Protein AF-A0A382WNP6-F1 (afdb_monomer)

Secondary structure (DSSP, 8-state):
-EEEE-SSGGGGGS-GGGGTTSEEEEEGGGGGT---SEEEE--HHHHHHHH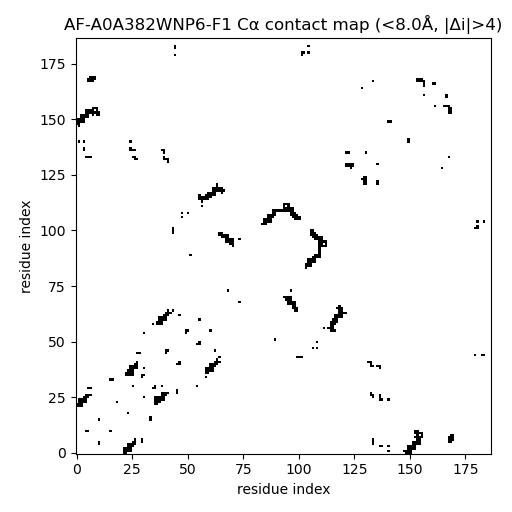HTTGGGTS-EEESS--EEEGGGHHHHHHTSPTT-EEEE-SS--SEEEEEEETTEEEEEEPPTT---EE-PPTTTTTT-PPPHHHHHHHHHHHH-TTS-EEEES----GGG-SSS---SS----SS---HHHHHHT-

Solvent-accessible surface area (backbone atoms only — not comparable to full-atom values): 10969 Å² total; per-residue (Å²): 106,39,37,33,42,39,72,9,73,62,36,76,84,50,74,70,74,77,47,77,91,37,51,27,28,20,27,68,74,44,61,82,84,45,80,45,62,32,35,19,35,60,53,66,72,58,50,48,51,45,53,73,72,49,52,34,58,84,34,38,36,35,23,53,78,41,63,73,40,54,45,90,49,49,66,64,56,60,69,70,51,67,91,89,50,47,78,48,71,58,80,70,84,45,70,30,30,28,69,54,70,56,94,58,38,38,39,39,44,42,42,60,94,72,37,64,49,41,56,34,91,72,58,39,73,95,47,107,58,51,58,50,36,56,56,45,25,46,52,52,50,45,71,78,38,79,90,59,77,78,43,81,42,6,75,47,88,46,82,96,63,37,79,89,69,84,52,46,49,88,71,79,63,69,92,60,74,80,59,64,60,58,71,59,66,78,108

Mean predicted aligned error: 7.56 Å

Sequence (187 aa):
MIVVIANGTSRSVFDITLLKKHITYGCNELYKEYSPTHLVCKEGPMIWDICRDGYTKDNKCYFKMFDRFPAMQYEMVKMAFPSGGKVLETQPQTNEFVMFGTGSTMIIYWVDPNEPSQKLEWWGDEENNSYTSETAAMKLACLNHPNENIYCIGYDYYLNRTADNIILSTRNMSTEEYDSTELFRQH

Foldseek 3Di:
DEEEEEAAPQLVVDDPVVCVVDQYFYEFCVCVVDAHQEYEYEDPLSVVVCVVVVVQLPHEYEYQFFDKDFPVCVVVVVVPQDPPAAEAEDDDADGIWTWDDDDRYIYIYRDDPRGNYDYDNWPQPVHPCTDHRSVVSVVVSCVVCVPDDYHYGQQDDDPVVDDDDRDTHPDPPDPPPPPSVVSVVVD

pLDDT: mean 83.85, std 18.61, range [30.91, 98.56]

Structure (mmCIF, N/CA/C/O backbone):
data_AF-A0A382WNP6-F1
#
_entry.id   AF-A0A382WNP6-F1
#
loop_
_atom_site.group_PDB
_atom_site.id
_atom_site.type_symbol
_atom_site.label_atom_id
_atom_site.label_alt_id
_atom_site.label_comp_id
_atom_site.label_asym_id
_atom_s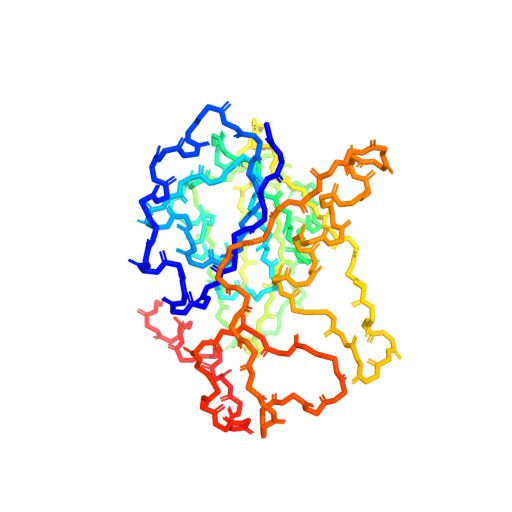ite.label_entity_id
_atom_site.label_seq_id
_atom_site.pdbx_PDB_ins_code
_atom_site.Cartn_x
_atom_site.Cartn_y
_atom_site.Cartn_z
_atom_site.occupancy
_atom_site.B_iso_or_equiv
_atom_site.auth_seq_id
_atom_site.auth_comp_id
_atom_site.auth_asym_id
_atom_site.auth_atom_id
_atom_site.pdbx_PDB_model_num
ATOM 1 N N . MET A 1 1 ? -14.947 4.318 13.892 1.00 93.75 1 MET A N 1
ATOM 2 C CA . MET A 1 1 ? -13.603 4.287 14.505 1.00 93.75 1 MET A CA 1
ATOM 3 C C . MET A 1 1 ? -12.566 4.340 13.402 1.00 93.75 1 MET A C 1
ATOM 5 O O . MET A 1 1 ? -12.867 3.886 12.299 1.00 93.75 1 MET A O 1
ATOM 9 N N . ILE A 1 2 ? -11.389 4.882 13.706 1.00 98.12 2 ILE A N 1
ATOM 10 C CA . ILE A 1 2 ? -10.215 4.838 12.832 1.00 98.12 2 ILE A CA 1
ATOM 11 C C . ILE A 1 2 ? -9.189 3.956 13.528 1.00 98.12 2 ILE A C 1
ATOM 13 O O . ILE A 1 2 ? -8.781 4.258 14.650 1.00 98.12 2 ILE A O 1
ATOM 17 N N . VAL A 1 3 ? -8.835 2.839 12.899 1.00 98.00 3 VAL A N 1
ATOM 18 C CA . VAL A 1 3 ? -7.950 1.838 13.501 1.00 98.00 3 VAL A CA 1
ATOM 19 C C . VAL A 1 3 ? -6.745 1.605 12.605 1.00 98.00 3 VAL A C 1
ATOM 21 O O . VAL A 1 3 ? -6.895 1.347 11.412 1.00 98.00 3 VAL A O 1
ATOM 24 N N . VAL A 1 4 ? -5.552 1.675 13.178 1.00 97.38 4 VAL A N 1
ATOM 25 C CA . VAL A 1 4 ? -4.299 1.338 12.508 1.00 97.38 4 VAL A CA 1
ATOM 26 C C . VAL A 1 4 ? -3.866 -0.045 12.976 1.00 97.38 4 VAL A C 1
ATOM 28 O O . VAL A 1 4 ? -3.779 -0.314 14.175 1.00 97.38 4 VAL A O 1
ATOM 31 N N . ILE A 1 5 ? -3.638 -0.934 12.017 1.00 95.75 5 ILE A N 1
ATOM 32 C CA . ILE A 1 5 ? -3.372 -2.353 12.227 1.00 95.75 5 ILE A CA 1
ATOM 33 C C . ILE A 1 5 ? -1.952 -2.641 11.741 1.00 95.75 5 ILE A C 1
ATOM 35 O O . ILE A 1 5 ? -1.677 -2.645 10.539 1.00 95.75 5 ILE A O 1
ATOM 39 N N . ALA A 1 6 ? -1.055 -2.889 12.687 1.00 90.69 6 ALA A N 1
ATOM 40 C CA . ALA A 1 6 ? 0.295 -3.368 12.426 1.00 90.69 6 ALA A CA 1
ATOM 41 C C . ALA A 1 6 ? 0.352 -4.909 12.440 1.00 90.69 6 ALA A C 1
ATOM 43 O O . ALA A 1 6 ? -0.646 -5.603 12.662 1.00 90.69 6 ALA A O 1
ATOM 44 N N . ASN A 1 7 ? 1.540 -5.452 12.172 1.00 83.81 7 ASN A N 1
ATOM 45 C CA . ASN A 1 7 ? 1.777 -6.891 12.027 1.00 83.81 7 ASN A CA 1
ATOM 46 C C . ASN A 1 7 ? 2.298 -7.570 13.309 1.00 83.81 7 ASN A C 1
ATOM 48 O O . ASN A 1 7 ? 2.810 -8.686 13.254 1.00 83.81 7 ASN A O 1
ATOM 52 N N . GLY A 1 8 ? 2.200 -6.916 14.470 1.00 83.12 8 GLY A N 1
ATOM 53 C CA . GLY A 1 8 ? 2.553 -7.518 15.755 1.00 83.12 8 GLY A CA 1
ATOM 54 C C . GLY A 1 8 ? 1.627 -8.670 16.158 1.00 83.12 8 GLY A C 1
ATOM 55 O O . GLY A 1 8 ? 0.437 -8.699 15.838 1.00 83.12 8 GLY A O 1
ATOM 56 N N . THR A 1 9 ? 2.178 -9.609 16.922 1.00 84.31 9 THR A N 1
ATOM 57 C CA . THR A 1 9 ? 1.490 -10.771 17.495 1.00 84.31 9 THR A CA 1
ATOM 58 C C . THR A 1 9 ? 0.320 -10.410 18.405 1.00 84.31 9 THR A C 1
ATOM 60 O O . THR A 1 9 ? -0.612 -11.209 18.498 1.00 84.31 9 THR A O 1
ATOM 63 N N . SER A 1 10 ? 0.281 -9.213 19.012 1.00 84.38 10 SER A N 1
ATOM 64 C CA . SER A 1 10 ? -0.903 -8.763 19.765 1.00 84.38 10 SER A CA 1
ATOM 65 C C . SER A 1 10 ? -2.162 -8.663 18.900 1.00 84.38 10 SER A C 1
ATOM 67 O O . SER A 1 10 ? -3.266 -8.706 19.433 1.00 84.38 10 SER A O 1
ATOM 69 N N . ARG A 1 11 ? -2.046 -8.630 17.565 1.00 87.06 11 ARG A N 1
ATOM 70 C CA . ARG A 1 11 ? -3.203 -8.755 16.666 1.00 87.06 11 ARG A CA 1
ATOM 71 C C . ARG A 1 11 ? -3.970 -10.066 16.879 1.00 87.06 11 ARG A C 1
ATOM 73 O O . ARG A 1 11 ? -5.182 -10.079 16.720 1.00 87.06 11 ARG A O 1
ATOM 80 N N . SER A 1 12 ? -3.292 -11.145 17.280 1.00 86.12 12 SER A N 1
ATOM 81 C CA . SER A 1 12 ? -3.898 -12.476 17.450 1.00 86.12 12 SER A CA 1
ATOM 82 C C . SER A 1 12 ? -4.949 -12.559 18.560 1.00 86.12 12 SER A C 1
ATOM 84 O O . SER A 1 12 ? -5.791 -13.453 18.528 1.00 86.12 12 SER A O 1
ATOM 86 N N . VAL A 1 13 ? -4.940 -11.631 19.526 1.00 88.50 13 VAL A N 1
ATOM 87 C CA . VAL A 1 13 ? -5.927 -11.617 20.619 1.00 88.50 13 VAL A CA 1
ATOM 88 C C . VAL A 1 13 ? -7.229 -10.899 20.245 1.00 88.50 13 VAL A C 1
ATOM 90 O O . VAL A 1 13 ? -8.112 -10.753 21.088 1.00 88.50 13 VAL A O 1
ATOM 93 N N . PHE A 1 14 ? -7.360 -10.437 18.998 1.00 89.88 14 PHE A N 1
ATOM 94 C CA . PHE A 1 14 ? -8.510 -9.683 18.514 1.00 89.88 14 PHE A CA 1
ATOM 95 C C . PHE A 1 14 ? -8.980 -10.188 17.142 1.00 89.88 14 PHE A C 1
ATOM 97 O O . PHE A 1 14 ? -8.187 -10.351 16.217 1.00 89.88 14 PHE A O 1
ATOM 104 N N . ASP A 1 15 ? -10.291 -10.383 16.982 1.00 93.62 15 ASP A N 1
ATOM 105 C CA . ASP A 1 15 ? -10.881 -10.699 15.679 1.00 93.62 15 ASP A CA 1
ATOM 106 C C . ASP A 1 15 ? -10.941 -9.440 14.800 1.00 93.62 15 ASP A C 1
ATOM 108 O O . ASP A 1 15 ? -11.863 -8.623 14.882 1.00 93.62 15 ASP A O 1
ATOM 112 N N . ILE A 1 16 ? -9.948 -9.300 13.920 1.00 93.19 16 ILE A N 1
ATOM 113 C CA . ILE A 1 16 ? -9.821 -8.170 12.990 1.00 93.19 16 ILE A CA 1
ATOM 114 C C . ILE A 1 16 ? -11.014 -8.027 12.038 1.00 93.19 16 ILE A C 1
ATOM 116 O O . ILE A 1 16 ? -11.269 -6.932 11.535 1.00 93.19 16 ILE A O 1
ATOM 120 N N . THR A 1 17 ? -11.804 -9.083 11.817 1.00 93.56 17 THR A N 1
ATOM 121 C CA . THR A 1 17 ? -12.976 -9.014 10.935 1.00 93.56 17 THR A CA 1
ATOM 122 C C . THR A 1 17 ? -14.099 -8.148 11.505 1.00 93.56 17 THR A C 1
ATOM 124 O O . THR A 1 17 ? -14.927 -7.639 10.743 1.00 93.56 17 THR A O 1
ATOM 127 N N . LEU A 1 18 ? -14.086 -7.886 12.816 1.00 95.44 18 LEU A N 1
ATOM 128 C CA . LEU A 1 18 ? -15.006 -6.957 13.473 1.00 95.44 18 LEU A CA 1
ATOM 129 C C . LEU A 1 18 ? -14.805 -5.502 13.013 1.00 95.44 18 LEU A C 1
ATOM 131 O O . LEU A 1 18 ? -15.697 -4.674 13.187 1.00 95.44 18 LEU A O 1
ATOM 135 N N . LEU A 1 19 ? -13.674 -5.186 12.370 1.00 96.38 19 LEU A N 1
ATOM 136 C CA . LEU A 1 19 ? -13.351 -3.840 11.888 1.00 96.38 19 LEU A CA 1
ATOM 137 C C . LEU A 1 19 ? -13.846 -3.539 10.468 1.00 96.38 19 LEU A C 1
ATOM 139 O O . LEU A 1 19 ? -13.689 -2.410 10.012 1.00 96.38 19 LEU A O 1
ATOM 143 N N . LYS A 1 20 ? -14.512 -4.481 9.785 1.00 94.75 20 LYS A N 1
ATOM 144 C CA . LYS A 1 20 ? -14.979 -4.320 8.388 1.00 94.75 20 LYS A CA 1
ATOM 145 C C . LYS A 1 20 ? -15.851 -3.081 8.133 1.00 94.75 20 LYS A C 1
ATOM 147 O O . LYS A 1 20 ? -15.944 -2.626 7.000 1.00 94.75 20 LYS A O 1
ATOM 152 N N . LYS A 1 21 ? -16.525 -2.551 9.162 1.00 95.88 21 LYS A N 1
ATOM 153 C CA . LYS A 1 21 ? -17.377 -1.344 9.080 1.00 95.88 21 LYS A CA 1
ATOM 154 C C . LYS A 1 21 ? -16.672 -0.065 9.556 1.00 95.88 21 LYS A C 1
ATOM 156 O O . LYS A 1 21 ? -17.325 0.947 9.812 1.00 95.88 21 LYS A O 1
ATOM 161 N N . HIS A 1 22 ? -15.361 -0.109 9.754 1.00 97.56 22 HIS A N 1
ATOM 162 C CA . HIS A 1 22 ? -14.555 0.999 10.251 1.00 97.56 22 HIS A CA 1
ATOM 163 C C . HIS A 1 22 ? -13.489 1.399 9.235 1.00 97.56 22 HIS A C 1
ATOM 165 O O . HIS A 1 22 ? -13.137 0.628 8.344 1.00 97.56 22 HIS A O 1
ATOM 171 N N . ILE A 1 23 ? -12.966 2.617 9.383 1.00 98.38 23 ILE A N 1
ATOM 172 C CA . ILE A 1 23 ? -11.836 3.067 8.576 1.00 98.38 23 ILE A CA 1
ATOM 173 C C . ILE A 1 23 ? -10.594 2.406 9.152 1.00 98.38 23 ILE A C 1
ATOM 175 O O . ILE A 1 23 ? -10.285 2.570 10.335 1.00 98.38 23 ILE A O 1
ATOM 179 N N . THR A 1 24 ? -9.896 1.648 8.318 1.00 98.56 24 THR A N 1
ATOM 180 C CA . THR A 1 24 ? -8.709 0.907 8.733 1.00 98.56 24 THR A CA 1
ATOM 181 C C . THR A 1 24 ? -7.502 1.279 7.892 1.00 98.56 24 THR A C 1
ATOM 183 O O . THR A 1 24 ? -7.599 1.438 6.676 1.00 98.56 24 THR A O 1
ATOM 186 N N . TYR A 1 25 ? -6.367 1.427 8.563 1.00 98.56 25 TYR A N 1
ATOM 187 C CA . TYR A 1 25 ? -5.057 1.593 7.950 1.00 98.56 25 TYR A CA 1
ATOM 188 C C . TYR A 1 25 ? -4.241 0.350 8.269 1.00 98.56 25 TYR A C 1
ATOM 190 O O . TYR A 1 25 ? -4.164 -0.060 9.423 1.00 98.56 25 TYR A O 1
ATOM 198 N N . GLY A 1 26 ? -3.662 -0.263 7.250 1.00 96.94 26 GLY A N 1
ATOM 199 C CA . GLY A 1 26 ? -2.842 -1.457 7.380 1.00 96.94 26 GLY A CA 1
ATOM 200 C C . GLY A 1 26 ? -1.554 -1.336 6.592 1.00 96.94 26 GLY A C 1
ATOM 201 O O . GLY A 1 26 ? -1.336 -0.344 5.895 1.00 96.94 26 GLY A O 1
ATOM 202 N N . CYS A 1 27 ? -0.707 -2.357 6.666 1.00 95.31 27 CYS A N 1
ATOM 203 C CA . CYS A 1 27 ? 0.543 -2.356 5.921 1.00 95.31 27 CYS A CA 1
ATOM 204 C C . CYS A 1 27 ? 1.026 -3.745 5.502 1.00 95.31 27 CYS A C 1
ATOM 206 O O . CYS A 1 27 ? 0.668 -4.754 6.117 1.00 95.31 27 CYS A O 1
ATOM 208 N N . ASN A 1 28 ? 1.893 -3.760 4.485 1.00 93.12 28 ASN A N 1
ATOM 209 C CA . ASN A 1 2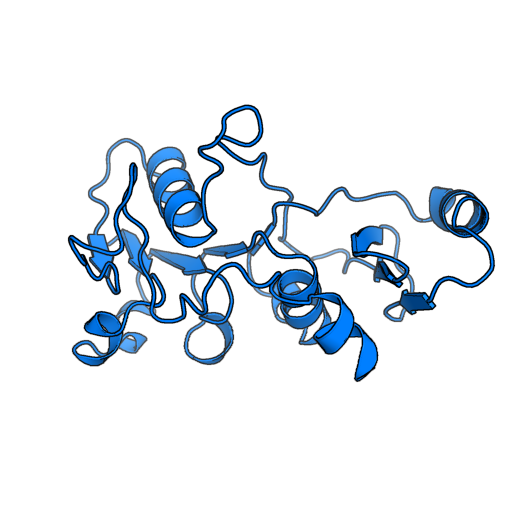8 ? 2.608 -4.944 3.998 1.00 93.12 28 ASN A CA 1
ATOM 210 C C . ASN A 1 28 ? 1.647 -6.116 3.737 1.00 93.12 28 ASN A C 1
ATOM 212 O O . ASN A 1 28 ? 0.653 -5.935 3.046 1.00 93.12 28 ASN A O 1
ATOM 216 N N . GLU A 1 29 ? 1.910 -7.297 4.302 1.00 89.69 29 GLU A N 1
ATOM 217 C CA . GLU A 1 29 ? 1.162 -8.535 4.048 1.00 89.69 29 GLU A CA 1
ATOM 218 C C . GLU A 1 29 ? -0.228 -8.604 4.702 1.00 89.69 29 GLU A C 1
ATOM 220 O O . GLU A 1 29 ? -0.926 -9.598 4.506 1.00 89.69 29 GLU A O 1
ATOM 225 N N . LEU A 1 30 ? -0.678 -7.568 5.431 1.00 92.69 30 LEU A N 1
ATOM 226 C CA . LEU A 1 30 ? -1.999 -7.584 6.076 1.00 92.69 30 LEU A CA 1
ATOM 227 C C . LEU A 1 30 ? -3.126 -7.901 5.081 1.00 92.69 30 LEU A C 1
ATOM 229 O O . LEU A 1 30 ? -4.049 -8.624 5.447 1.00 92.69 30 LEU A O 1
ATOM 233 N N . TYR A 1 31 ? -3.027 -7.420 3.832 1.00 94.81 31 TYR A N 1
ATOM 234 C CA . TYR A 1 31 ? -4.044 -7.625 2.787 1.00 94.81 31 TYR A CA 1
ATOM 235 C C . TYR A 1 31 ? -4.373 -9.100 2.514 1.00 94.81 31 TYR A C 1
ATOM 237 O O . TYR A 1 31 ? -5.477 -9.403 2.068 1.00 94.81 31 TYR A O 1
ATOM 245 N N . LYS A 1 32 ? -3.445 -10.018 2.817 1.00 91.81 32 LYS A N 1
ATOM 246 C CA . LYS A 1 32 ? -3.642 -11.465 2.657 1.00 91.81 32 LYS A CA 1
ATOM 247 C C . LYS A 1 32 ? -4.630 -12.040 3.680 1.00 91.81 32 LYS A C 1
ATOM 249 O O . LYS A 1 32 ? -5.265 -13.055 3.417 1.00 91.81 32 LYS A O 1
ATOM 254 N N . GLU A 1 33 ? -4.767 -11.396 4.839 1.00 90.88 33 GLU A N 1
ATOM 255 C CA . GLU A 1 33 ? -5.639 -11.826 5.943 1.00 90.88 33 GLU A CA 1
ATOM 256 C C . GLU A 1 33 ? -6.865 -10.916 6.110 1.00 90.88 33 GLU A C 1
ATOM 258 O O . GLU A 1 33 ? -7.937 -11.358 6.529 1.00 90.88 33 GLU A O 1
ATOM 263 N N . TYR A 1 34 ? -6.713 -9.628 5.806 1.00 94.81 34 TYR A N 1
ATOM 264 C CA . TYR A 1 34 ? -7.725 -8.600 6.000 1.00 94.81 34 TYR A CA 1
ATOM 265 C C . TYR A 1 34 ? -7.504 -7.450 5.022 1.00 94.81 34 TYR A C 1
ATOM 267 O O . TYR A 1 34 ? -6.393 -6.955 4.901 1.00 94.81 34 TYR A O 1
ATOM 275 N N . SER A 1 35 ? -8.570 -6.982 4.375 1.00 96.44 35 SER A N 1
ATOM 276 C CA . SER A 1 35 ? -8.530 -5.876 3.410 1.00 96.44 35 SER A CA 1
ATOM 277 C C . SER A 1 35 ? -8.732 -4.534 4.131 1.00 96.44 35 SER A C 1
ATOM 279 O O . SER A 1 35 ? -9.885 -4.175 4.399 1.00 96.44 35 SER A O 1
ATOM 281 N N . PRO A 1 36 ? -7.674 -3.787 4.515 1.00 97.69 36 PRO A N 1
ATOM 282 C CA . PRO A 1 36 ? -7.854 -2.480 5.133 1.00 97.69 36 PRO A CA 1
ATOM 283 C C . PRO A 1 36 ? -8.395 -1.459 4.130 1.00 97.69 36 PRO A C 1
ATOM 285 O O . PRO A 1 36 ? -8.165 -1.564 2.927 1.00 97.69 36 PRO A O 1
ATOM 288 N N . THR A 1 37 ? -9.046 -0.412 4.640 1.00 98.12 37 THR A N 1
ATOM 289 C CA . THR A 1 37 ? -9.505 0.723 3.820 1.00 98.12 37 THR A CA 1
ATOM 290 C C . THR A 1 37 ? -8.342 1.422 3.108 1.00 98.12 37 THR A C 1
ATOM 292 O O . THR A 1 37 ? -8.497 1.893 1.985 1.00 98.12 37 THR A O 1
ATOM 295 N N . HIS A 1 38 ? -7.183 1.490 3.767 1.00 98.44 38 HIS A N 1
ATOM 296 C CA . HIS A 1 38 ? -5.948 2.056 3.234 1.00 98.44 38 HIS A CA 1
ATOM 297 C C . HIS A 1 38 ? -4.788 1.101 3.549 1.00 98.44 38 HIS A C 1
ATOM 299 O O . HIS A 1 38 ? -4.544 0.795 4.719 1.00 98.44 38 HIS A O 1
ATOM 305 N N . LEU A 1 39 ? -4.063 0.637 2.531 1.00 98.44 39 LEU A N 1
ATOM 306 C CA . LEU A 1 39 ? -2.871 -0.205 2.704 1.00 98.44 39 LEU A CA 1
ATOM 307 C C . LEU A 1 39 ? -1.604 0.605 2.411 1.00 98.44 39 LEU A C 1
ATOM 309 O O . 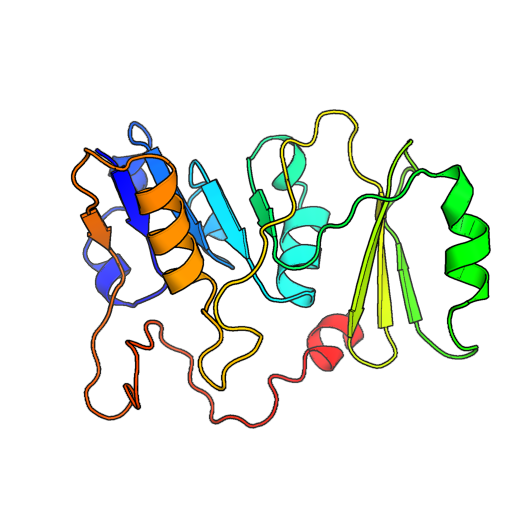LEU A 1 39 ? -1.518 1.238 1.365 1.00 98.44 39 LEU A O 1
ATOM 313 N N . VAL A 1 40 ? -0.614 0.573 3.301 1.00 98.06 40 VAL A N 1
ATOM 314 C CA . VAL A 1 40 ? 0.671 1.267 3.123 1.00 98.06 40 VAL A CA 1
ATOM 315 C C . VAL A 1 40 ? 1.804 0.262 2.929 1.00 98.06 40 VAL A C 1
ATOM 317 O O . VAL A 1 40 ? 1.904 -0.712 3.676 1.00 98.06 40 VAL A O 1
ATOM 320 N N . CYS A 1 41 ? 2.685 0.481 1.952 1.00 95.25 41 CYS A N 1
ATOM 321 C CA . CYS A 1 41 ? 3.855 -0.378 1.765 1.00 95.25 41 CYS A CA 1
ATOM 322 C C . CYS A 1 41 ? 5.082 0.387 1.254 1.00 95.25 41 CYS A C 1
ATOM 324 O O . CYS A 1 41 ? 4.990 1.237 0.368 1.00 95.25 41 CYS A O 1
ATOM 326 N N . LYS A 1 42 ? 6.240 0.067 1.832 1.00 91.44 42 LYS A N 1
ATOM 327 C CA . LYS A 1 42 ? 7.539 0.647 1.484 1.00 91.44 42 LYS A CA 1
ATOM 328 C C . LYS A 1 42 ? 8.327 -0.199 0.486 1.00 91.44 42 LYS A C 1
ATOM 330 O O . LYS A 1 42 ? 8.965 0.346 -0.410 1.00 91.44 42 LYS A O 1
ATOM 335 N N . GLU A 1 43 ? 8.313 -1.513 0.689 1.00 88.56 43 GLU A N 1
ATOM 336 C CA . GLU A 1 43 ? 9.280 -2.437 0.100 1.00 88.56 43 GLU A CA 1
ATOM 337 C C . GLU A 1 43 ? 8.884 -2.846 -1.321 1.00 88.56 43 GLU A C 1
ATOM 339 O O . GLU A 1 43 ? 7.803 -3.393 -1.536 1.00 88.56 43 GLU A O 1
ATOM 344 N N . GLY A 1 44 ? 9.784 -2.641 -2.288 1.00 87.62 44 GLY A N 1
ATOM 345 C CA . GLY A 1 44 ? 9.561 -2.957 -3.706 1.00 87.62 44 GLY A CA 1
ATOM 346 C C . GLY A 1 44 ? 9.036 -4.379 -3.980 1.00 87.62 44 GLY A C 1
ATOM 347 O O . GLY A 1 44 ? 8.027 -4.501 -4.676 1.00 87.62 44 GLY A O 1
ATOM 348 N N . PRO A 1 45 ? 9.637 -5.453 -3.420 1.00 86.12 45 PRO A N 1
ATOM 349 C CA . PRO A 1 45 ? 9.117 -6.818 -3.578 1.00 86.12 45 PRO A CA 1
ATOM 350 C C . PRO A 1 45 ? 7.671 -6.987 -3.110 1.00 86.12 45 PRO A C 1
ATOM 352 O O . PRO A 1 45 ? 6.871 -7.626 -3.786 1.00 86.12 45 PRO A O 1
ATOM 355 N N . MET A 1 46 ? 7.312 -6.374 -1.981 1.00 90.31 46 MET A N 1
ATOM 356 C CA . MET A 1 46 ? 5.953 -6.468 -1.451 1.00 90.31 46 MET A CA 1
ATOM 357 C C . MET A 1 46 ? 4.967 -5.645 -2.280 1.00 90.31 46 MET A C 1
ATOM 359 O O . MET A 1 46 ? 3.857 -6.108 -2.528 1.00 90.31 46 MET A O 1
ATOM 363 N N . ILE A 1 47 ? 5.365 -4.455 -2.745 1.00 93.06 47 ILE A N 1
ATOM 364 C CA . ILE A 1 47 ? 4.560 -3.649 -3.676 1.00 93.06 47 ILE A CA 1
ATOM 365 C C . ILE A 1 47 ? 4.272 -4.461 -4.944 1.00 93.06 47 ILE A C 1
ATOM 367 O O . ILE A 1 47 ? 3.124 -4.507 -5.383 1.00 93.06 47 ILE A O 1
ATOM 371 N N . TRP A 1 48 ? 5.283 -5.141 -5.497 1.00 91.69 48 TRP A N 1
ATOM 372 C CA . TRP A 1 48 ? 5.114 -6.028 -6.648 1.00 91.69 48 TRP A CA 1
ATOM 373 C C . TRP A 1 48 ? 4.093 -7.135 -6.390 1.00 91.69 48 TRP A C 1
ATOM 375 O O . TRP A 1 48 ? 3.186 -7.304 -7.202 1.00 91.69 48 TRP A O 1
ATOM 385 N N . ASP A 1 49 ? 4.192 -7.843 -5.262 1.00 91.81 49 ASP A N 1
ATOM 386 C CA . ASP A 1 49 ? 3.226 -8.886 -4.907 1.00 91.81 49 ASP A CA 1
ATOM 387 C C . ASP A 1 49 ? 1.800 -8.325 -4.798 1.00 91.81 49 ASP A C 1
ATOM 389 O O . ASP A 1 49 ? 0.883 -8.875 -5.402 1.00 91.81 49 ASP A O 1
ATOM 393 N N . ILE A 1 50 ? 1.611 -7.191 -4.109 1.00 94.88 50 ILE A N 1
ATOM 394 C CA . ILE A 1 50 ? 0.293 -6.550 -3.946 1.00 94.88 50 ILE A CA 1
ATOM 395 C C . ILE A 1 50 ? -0.313 -6.171 -5.310 1.00 94.88 50 ILE A C 1
ATOM 397 O O . ILE A 1 50 ? -1.503 -6.394 -5.547 1.00 94.88 50 ILE A O 1
ATOM 401 N N . CYS A 1 51 ? 0.495 -5.605 -6.213 1.00 94.25 51 CYS A N 1
ATOM 402 C CA . CYS A 1 51 ? 0.055 -5.226 -7.558 1.00 94.25 51 CYS A CA 1
ATOM 403 C C . CYS A 1 51 ? -0.265 -6.460 -8.416 1.00 94.25 51 CYS A C 1
ATOM 405 O O . CYS A 1 51 ? -1.312 -6.520 -9.061 1.00 94.25 51 CYS A O 1
ATOM 407 N N . ARG A 1 52 ? 0.613 -7.472 -8.406 1.00 91.75 52 ARG A N 1
ATOM 408 C CA . ARG A 1 52 ? 0.455 -8.712 -9.183 1.00 91.75 52 ARG A CA 1
ATOM 409 C C . ARG A 1 52 ? -0.781 -9.497 -8.756 1.00 91.75 52 ARG A C 1
ATOM 411 O O . ARG A 1 52 ? -1.476 -10.037 -9.614 1.00 91.75 52 ARG A O 1
ATOM 418 N N . ASP A 1 53 ? -1.074 -9.527 -7.462 1.00 93.56 53 ASP A N 1
ATOM 419 C CA . ASP A 1 53 ? -2.257 -10.191 -6.913 1.00 93.56 53 ASP A CA 1
ATOM 420 C C . ASP A 1 53 ? -3.564 -9.468 -7.309 1.00 93.56 53 ASP A C 1
ATOM 422 O O . ASP A 1 53 ? -4.661 -9.964 -7.055 1.00 93.56 53 ASP A O 1
ATOM 426 N N . GLY A 1 54 ? -3.466 -8.302 -7.962 1.00 93.69 54 GLY A N 1
ATOM 427 C CA . GLY A 1 54 ? -4.597 -7.508 -8.433 1.00 93.69 54 GLY A CA 1
ATOM 428 C C . GLY A 1 54 ? -5.304 -6.735 -7.324 1.00 93.69 54 GLY A C 1
ATOM 429 O O . GLY A 1 54 ? -6.316 -6.090 -7.592 1.00 93.69 54 GLY A O 1
ATOM 430 N N . TYR A 1 55 ? -4.775 -6.763 -6.095 1.00 96.31 55 TYR A N 1
ATOM 431 C CA . TYR A 1 55 ? -5.384 -6.123 -4.929 1.00 96.31 55 TYR A CA 1
ATOM 432 C C . TYR A 1 55 ? -5.580 -4.619 -5.138 1.00 96.31 55 TYR A C 1
ATOM 434 O O . TYR A 1 55 ? -6.602 -4.058 -4.735 1.00 96.31 55 TYR A O 1
ATOM 442 N N . THR A 1 56 ? -4.626 -3.976 -5.812 1.00 95.88 56 THR A N 1
ATOM 443 C CA . THR A 1 56 ? -4.639 -2.537 -6.078 1.00 95.88 56 THR A CA 1
ATOM 444 C C . THR A 1 56 ? -5.765 -2.084 -6.999 1.00 95.88 56 THR A C 1
ATOM 446 O O . THR A 1 56 ? -6.076 -0.902 -6.987 1.00 95.88 56 THR A O 1
ATOM 449 N N . LYS A 1 57 ? -6.404 -2.972 -7.772 1.00 93.75 57 LYS A N 1
ATOM 450 C CA . LYS A 1 57 ? -7.472 -2.588 -8.714 1.00 93.75 57 LYS A CA 1
ATOM 451 C C . LYS A 1 57 ? -8.712 -2.051 -8.007 1.00 93.75 57 LYS A C 1
ATOM 453 O O . LYS A 1 57 ? -9.313 -1.087 -8.467 1.00 93.75 57 LYS A O 1
ATOM 458 N N . ASP A 1 58 ? -9.045 -2.653 -6.868 1.00 94.69 58 ASP A N 1
ATOM 459 C CA . ASP A 1 58 ? -10.254 -2.335 -6.104 1.00 94.69 58 ASP A CA 1
ATOM 460 C C . ASP A 1 58 ? -9.950 -1.641 -4.767 1.00 94.69 58 ASP A C 1
ATOM 462 O O . ASP A 1 58 ? -10.852 -1.098 -4.126 1.00 94.69 58 ASP A O 1
ATOM 466 N N . ASN A 1 59 ? -8.688 -1.649 -4.319 1.00 96.94 59 ASN A N 1
ATOM 467 C CA . ASN A 1 59 ? -8.304 -1.192 -2.985 1.00 96.94 59 ASN A CA 1
ATOM 468 C C . ASN A 1 59 ? -7.272 -0.070 -3.034 1.00 96.94 59 ASN A C 1
ATOM 470 O O . ASN A 1 59 ? -6.318 -0.090 -3.806 1.00 96.94 59 ASN A O 1
ATOM 474 N N . LYS A 1 60 ? -7.434 0.903 -2.135 1.00 97.19 60 LYS A N 1
ATOM 475 C CA . LYS A 1 60 ? -6.561 2.071 -2.064 1.00 97.19 60 LYS A CA 1
ATOM 476 C C . LYS A 1 60 ? -5.245 1.737 -1.368 1.00 97.19 60 LYS A C 1
ATOM 478 O O . LYS A 1 60 ? -5.214 1.532 -0.149 1.00 97.19 60 LYS A O 1
ATOM 483 N N . CYS A 1 61 ? -4.152 1.744 -2.124 1.00 98.31 61 CYS A N 1
ATOM 484 C CA . CYS A 1 61 ? -2.810 1.594 -1.574 1.00 98.31 61 CYS A CA 1
ATOM 485 C C . CYS A 1 61 ? -1.986 2.888 -1.635 1.00 98.31 61 CYS A C 1
ATOM 487 O O . CYS A 1 61 ? -2.224 3.783 -2.447 1.00 98.31 61 CYS A O 1
ATOM 489 N N . TYR A 1 62 ? -1.017 2.979 -0.730 1.00 98.31 62 TYR A N 1
ATOM 490 C CA . TYR A 1 62 ? -0.077 4.080 -0.581 1.00 98.31 62 TYR A CA 1
ATOM 491 C C . TYR A 1 62 ? 1.321 3.492 -0.560 1.00 98.31 62 TYR A C 1
ATOM 493 O O . TYR A 1 62 ? 1.701 2.783 0.376 1.00 98.31 62 TYR A O 1
ATOM 501 N N . PHE A 1 63 ? 2.082 3.773 -1.601 1.00 96.94 63 PHE A N 1
ATOM 502 C CA . PHE A 1 63 ? 3.351 3.107 -1.832 1.00 96.94 63 PHE A CA 1
ATOM 503 C C . PHE A 1 63 ? 4.494 4.107 -1.850 1.00 96.94 63 PHE A C 1
ATOM 505 O O . PHE A 1 63 ? 4.364 5.182 -2.432 1.00 96.94 63 PHE A O 1
ATOM 512 N N . LYS A 1 64 ? 5.631 3.748 -1.245 1.00 93.12 64 LYS A N 1
ATOM 513 C CA . LYS A 1 64 ? 6.836 4.590 -1.300 1.00 93.12 64 LYS A CA 1
ATOM 514 C C . LYS A 1 64 ? 7.288 4.836 -2.743 1.00 93.12 64 LYS A C 1
ATOM 516 O O . LYS A 1 64 ? 7.664 5.946 -3.100 1.00 93.12 64 LYS A O 1
ATOM 521 N N . MET A 1 65 ? 7.259 3.786 -3.562 1.00 89.25 65 MET A N 1
ATOM 522 C CA . MET A 1 65 ? 7.718 3.809 -4.949 1.00 89.25 65 MET A CA 1
ATOM 523 C C . MET A 1 65 ? 6.526 3.550 -5.868 1.00 89.25 65 MET A C 1
ATOM 525 O O . MET A 1 65 ? 6.135 2.401 -6.066 1.00 89.25 65 MET A O 1
ATOM 529 N N . PHE A 1 66 ? 5.907 4.624 -6.368 1.00 94.69 66 PHE A N 1
ATOM 530 C CA . PHE A 1 66 ? 4.725 4.535 -7.238 1.00 94.69 66 PHE A CA 1
ATOM 531 C C . PHE A 1 66 ? 4.562 5.735 -8.172 1.00 94.69 66 PHE A C 1
ATOM 533 O O . PHE A 1 66 ? 3.455 6.210 -8.433 1.00 94.69 66 PHE A O 1
ATOM 540 N N . ASP A 1 67 ? 5.688 6.263 -8.643 1.00 93.94 67 ASP A N 1
ATOM 541 C CA . ASP A 1 67 ? 5.703 7.302 -9.663 1.00 93.94 67 ASP A CA 1
ATOM 542 C C . ASP A 1 67 ? 5.129 6.737 -10.968 1.00 93.94 67 ASP A C 1
ATOM 544 O O . ASP A 1 67 ? 5.670 5.788 -11.542 1.00 93.94 67 ASP A O 1
ATOM 548 N N . ARG A 1 68 ? 3.996 7.299 -11.402 1.00 95.19 68 ARG A N 1
ATOM 549 C CA . ARG A 1 68 ? 3.336 6.931 -12.654 1.00 95.19 68 ARG A CA 1
ATOM 550 C C . ARG A 1 68 ? 3.976 7.673 -13.819 1.00 95.19 68 ARG A C 1
ATOM 552 O O . ARG A 1 68 ? 4.093 8.897 -13.803 1.00 95.19 68 ARG A O 1
ATOM 559 N N . PHE A 1 69 ? 4.334 6.922 -14.847 1.00 95.81 69 PHE A N 1
ATOM 560 C CA . PHE A 1 69 ? 4.886 7.413 -16.098 1.00 95.81 69 PHE A CA 1
ATOM 561 C C . PHE A 1 69 ? 3.908 7.138 -17.240 1.00 95.81 69 PHE A C 1
ATOM 563 O O . PHE A 1 69 ? 3.301 6.067 -17.280 1.00 95.81 69 PHE A O 1
ATOM 570 N N . PRO A 1 70 ? 3.756 8.058 -18.205 1.00 97.19 70 PRO A N 1
ATOM 571 C CA . PRO A 1 70 ? 2.916 7.820 -19.368 1.00 97.19 70 PRO A CA 1
ATOM 572 C C . PRO A 1 70 ? 3.545 6.766 -20.290 1.00 97.19 70 PRO A C 1
ATOM 574 O O . PRO A 1 70 ? 4.760 6.761 -20.499 1.00 97.19 70 PRO A O 1
ATOM 577 N N . ALA A 1 71 ? 2.717 5.933 -20.927 1.00 97.38 71 ALA A N 1
ATOM 578 C CA . ALA A 1 71 ? 3.138 4.831 -21.805 1.00 97.38 71 ALA A CA 1
ATOM 579 C C . ALA A 1 71 ? 4.145 5.246 -22.893 1.00 97.38 71 ALA A C 1
ATOM 581 O O . ALA A 1 71 ? 5.046 4.489 -23.239 1.00 97.38 71 ALA A O 1
ATOM 582 N N . MET A 1 72 ? 4.051 6.481 -23.391 1.00 96.75 72 MET A N 1
ATOM 583 C CA . MET A 1 72 ? 4.983 7.034 -24.382 1.00 96.75 72 MET A CA 1
ATOM 584 C C . MET A 1 72 ? 6.452 7.080 -23.918 1.00 96.75 72 MET A C 1
ATOM 586 O O . MET A 1 72 ? 7.346 7.175 -24.752 1.00 96.75 72 MET A O 1
ATOM 590 N N . GLN A 1 73 ? 6.714 7.024 -22.608 1.00 95.56 73 GLN A N 1
ATOM 591 C CA . GLN A 1 73 ? 8.067 6.999 -22.042 1.00 95.56 73 GLN A CA 1
ATOM 592 C C . GLN A 1 73 ? 8.626 5.577 -21.871 1.00 95.56 73 GLN A C 1
ATOM 594 O O . GLN A 1 73 ? 9.814 5.434 -21.588 1.00 95.56 73 GLN A O 1
ATOM 599 N N . TYR A 1 74 ? 7.812 4.534 -22.070 1.00 94.31 74 TYR A N 1
ATOM 600 C CA . TYR A 1 74 ? 8.175 3.138 -21.801 1.00 94.31 74 TYR A CA 1
ATOM 601 C C . TYR A 1 74 ? 9.433 2.689 -22.556 1.00 94.31 74 TYR A C 1
ATOM 603 O O . TYR A 1 74 ? 10.381 2.208 -21.939 1.00 94.31 74 TYR A O 1
ATOM 611 N N . GLU A 1 75 ? 9.488 2.912 -23.872 1.00 92.44 75 GLU A N 1
ATOM 612 C CA . GLU A 1 75 ? 10.627 2.478 -24.695 1.00 92.44 75 GLU A CA 1
ATOM 613 C C . GLU A 1 75 ? 11.938 3.156 -24.275 1.00 92.44 75 GLU A C 1
ATOM 615 O O . GLU A 1 75 ? 12.971 2.501 -24.141 1.00 92.44 75 GLU A O 1
ATOM 620 N N . MET A 1 76 ? 11.894 4.462 -23.991 1.00 90.81 76 MET A N 1
ATOM 621 C CA . MET A 1 76 ? 13.065 5.216 -23.533 1.00 90.81 76 MET A CA 1
ATOM 622 C C . MET A 1 76 ? 13.574 4.693 -22.187 1.00 90.81 76 MET A C 1
ATOM 624 O O . MET A 1 76 ? 14.777 4.515 -22.000 1.00 90.81 76 MET A O 1
ATOM 628 N N . VAL A 1 77 ? 12.657 4.429 -21.257 1.00 88.06 77 VAL A N 1
ATOM 629 C CA . VAL A 1 77 ? 12.978 3.897 -19.932 1.00 88.06 77 VAL A CA 1
ATOM 630 C C . VAL A 1 77 ? 13.587 2.496 -20.036 1.00 88.06 77 VAL A C 1
ATOM 632 O O . VAL A 1 77 ? 14.610 2.221 -19.411 1.00 88.06 77 VAL A O 1
ATOM 635 N N . LYS A 1 78 ? 13.026 1.633 -20.887 1.00 86.00 78 LYS A N 1
ATOM 636 C CA . LYS A 1 78 ? 13.520 0.270 -21.109 1.00 86.00 78 LYS A CA 1
ATOM 637 C C . LYS A 1 78 ? 14.916 0.244 -21.737 1.00 86.00 78 LYS A C 1
ATOM 639 O O . LYS A 1 78 ? 15.734 -0.588 -21.357 1.00 86.00 78 LYS A O 1
ATOM 644 N N . MET A 1 79 ? 15.216 1.173 -22.648 1.00 86.88 79 MET A N 1
ATOM 645 C CA . MET A 1 79 ? 16.551 1.313 -23.250 1.00 86.88 79 MET A CA 1
ATOM 646 C C . MET A 1 79 ? 17.621 1.803 -22.265 1.00 86.88 79 MET A C 1
ATOM 648 O O . MET A 1 79 ? 18.798 1.510 -22.460 1.00 86.88 79 MET A O 1
ATOM 652 N N . ALA A 1 80 ? 17.237 2.545 -21.223 1.00 84.75 80 ALA A N 1
ATOM 653 C CA . ALA A 1 80 ? 18.168 3.039 -20.210 1.00 84.75 80 ALA A CA 1
ATOM 654 C C . ALA A 1 80 ? 18.616 1.950 -19.218 1.00 84.75 80 ALA A C 1
ATOM 656 O O . ALA A 1 80 ? 19.569 2.162 -18.463 1.00 84.75 80 ALA A O 1
ATOM 657 N N . PHE A 1 81 ? 17.947 0.792 -19.196 1.00 82.00 81 PHE A N 1
ATOM 658 C CA . PHE A 1 81 ? 18.285 -0.276 -18.267 1.00 82.00 81 PHE A CA 1
ATOM 659 C C . PHE A 1 81 ? 19.547 -1.038 -18.711 1.00 82.00 81 PHE A C 1
ATOM 661 O O . PHE A 1 81 ? 19.659 -1.403 -19.885 1.00 82.00 81 PHE A O 1
ATOM 668 N N . PRO A 1 82 ? 20.505 -1.310 -17.801 1.00 74.25 82 PRO A N 1
ATOM 669 C CA . PRO A 1 82 ? 21.739 -1.996 -18.157 1.00 74.25 82 PRO A CA 1
ATOM 670 C C . PRO A 1 82 ? 21.492 -3.366 -18.796 1.00 74.25 82 PRO A C 1
ATOM 672 O O . PRO A 1 82 ? 20.731 -4.196 -18.290 1.00 74.25 82 PRO A O 1
ATOM 675 N N . SER A 1 83 ? 22.203 -3.633 -19.890 1.00 75.56 83 SER A N 1
ATOM 676 C CA . SER A 1 83 ? 22.213 -4.938 -20.547 1.00 75.56 83 SER A CA 1
ATOM 677 C C . SER A 1 83 ? 22.662 -6.034 -19.572 1.00 75.56 83 SER A C 1
ATOM 679 O O . SER A 1 83 ? 23.744 -5.936 -18.996 1.00 75.56 83 SER A O 1
ATOM 681 N N . GLY A 1 84 ? 21.842 -7.078 -19.410 1.00 77.56 84 GLY A N 1
ATOM 682 C CA . GLY A 1 84 ? 22.097 -8.206 -18.501 1.00 77.56 84 GLY A CA 1
ATOM 683 C C . GLY A 1 84 ? 21.263 -8.202 -17.214 1.00 77.56 84 GLY A C 1
ATOM 684 O O . GLY A 1 84 ? 21.305 -9.180 -16.471 1.00 77.56 84 GLY A O 1
ATOM 685 N N . GLY A 1 85 ? 20.489 -7.143 -16.957 1.00 81.38 85 GLY A N 1
ATOM 686 C CA . GLY A 1 85 ? 19.482 -7.133 -15.898 1.00 81.38 85 GLY A CA 1
ATOM 687 C C . GLY A 1 85 ? 18.196 -7.873 -16.288 1.00 81.38 85 GLY A C 1
ATOM 688 O O . GLY A 1 85 ? 17.920 -8.120 -17.463 1.00 81.38 85 GLY A O 1
ATOM 689 N N . LYS A 1 86 ? 17.389 -8.218 -15.285 1.00 86.50 86 LYS A N 1
ATOM 690 C CA . LYS A 1 86 ? 16.093 -8.880 -15.447 1.00 86.50 86 LYS A CA 1
ATOM 691 C C . LYS A 1 86 ? 14.965 -7.849 -15.429 1.00 86.50 86 LYS A C 1
ATOM 693 O O . LYS A 1 86 ? 14.969 -6.963 -14.582 1.00 86.50 86 LYS A O 1
ATOM 698 N N . VAL A 1 87 ? 13.984 -7.987 -16.320 1.00 88.81 87 VAL A N 1
ATOM 699 C CA . VAL A 1 87 ? 12.777 -7.146 -16.328 1.00 88.81 87 VAL A CA 1
ATOM 700 C C . VAL A 1 87 ? 11.556 -8.018 -16.053 1.00 88.81 87 VAL A C 1
ATOM 702 O O . VAL A 1 87 ? 11.296 -8.968 -16.789 1.00 88.81 87 VAL A O 1
ATOM 705 N N . LEU A 1 88 ? 10.826 -7.695 -14.989 1.00 89.12 88 LEU A N 1
ATOM 706 C CA . LEU A 1 88 ? 9.514 -8.249 -14.674 1.00 89.12 88 LEU A CA 1
ATOM 707 C C . LEU A 1 88 ? 8.453 -7.256 -15.129 1.00 89.12 88 LEU A C 1
ATOM 709 O O . LEU A 1 88 ? 8.464 -6.104 -14.710 1.00 89.12 88 LEU A O 1
ATOM 713 N N . GLU A 1 89 ? 7.545 -7.691 -15.992 1.00 91.69 89 GLU A N 1
ATOM 714 C CA . GLU A 1 89 ? 6.551 -6.813 -16.600 1.00 91.69 89 GLU A CA 1
ATOM 715 C C . GLU A 1 89 ? 5.165 -7.456 -16.538 1.00 91.69 89 GLU A C 1
ATOM 717 O O . GLU A 1 89 ? 4.997 -8.637 -16.845 1.00 91.69 89 GLU A O 1
ATOM 722 N N . THR A 1 90 ? 4.168 -6.672 -16.132 1.00 93.25 90 THR A N 1
ATOM 723 C CA . THR A 1 90 ? 2.758 -7.096 -16.165 1.00 93.25 90 THR A CA 1
ATOM 724 C C . THR A 1 90 ? 2.146 -6.918 -17.551 1.00 93.25 90 THR A C 1
ATOM 726 O O . THR A 1 90 ? 2.681 -6.225 -18.406 1.00 93.25 90 THR A O 1
ATOM 729 N N . GLN A 1 91 ? 1.017 -7.576 -17.799 1.00 91.25 91 GLN A N 1
ATOM 730 C CA . GLN A 1 91 ? 0.235 -7.420 -19.024 1.00 91.25 91 GLN A CA 1
ATOM 731 C C . GLN A 1 91 ? -1.256 -7.303 -18.662 1.00 91.25 91 GLN A C 1
ATOM 733 O O . GLN A 1 91 ? -1.666 -7.880 -17.648 1.00 91.25 91 GLN A O 1
ATOM 738 N N . PRO A 1 92 ? -2.085 -6.631 -19.484 1.00 93.50 92 PRO A N 1
ATOM 739 C CA . PRO A 1 92 ? -1.723 -5.903 -20.707 1.00 93.50 92 PRO A CA 1
ATOM 740 C C . PRO A 1 92 ? -1.057 -4.549 -20.419 1.00 93.50 92 PRO A C 1
ATOM 742 O O . PRO A 1 92 ? -1.172 -4.024 -19.315 1.00 93.50 92 PRO A O 1
ATOM 745 N N . GLN A 1 93 ? -0.412 -3.963 -21.431 1.00 95.69 93 GLN A N 1
ATOM 746 C CA . GLN A 1 93 ? 0.033 -2.570 -21.360 1.00 95.69 93 GLN A CA 1
ATOM 747 C C . GLN A 1 93 ? -1.164 -1.608 -21.303 1.00 95.69 93 GLN A C 1
ATOM 749 O O . GLN A 1 93 ? -2.179 -1.821 -21.974 1.00 95.69 93 GLN A O 1
ATOM 754 N N . THR A 1 94 ? -1.038 -0.544 -20.516 1.00 95.88 94 THR A N 1
ATOM 755 C CA . THR A 1 94 ? -2.063 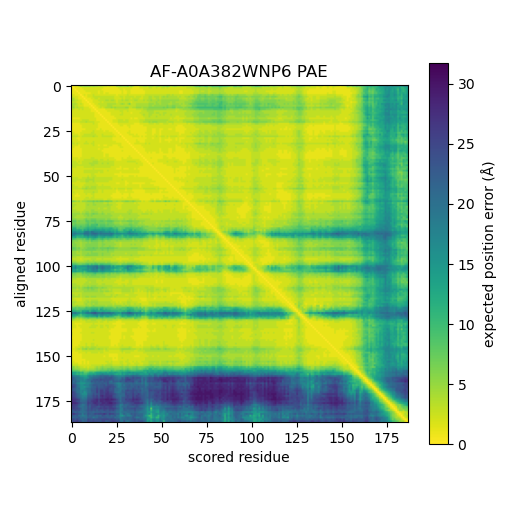0.493 -20.323 1.00 95.88 94 THR A CA 1
ATOM 756 C C . THR A 1 94 ? -1.492 1.883 -20.633 1.00 95.88 94 THR A C 1
ATOM 758 O O . THR A 1 94 ? -0.417 2.011 -21.212 1.00 95.88 94 THR A O 1
ATOM 761 N N . ASN A 1 95 ? -2.217 2.953 -20.296 1.00 97.06 95 ASN A N 1
ATOM 762 C CA . ASN A 1 95 ? -1.778 4.324 -20.580 1.00 97.06 95 ASN A CA 1
ATOM 763 C C . ASN A 1 95 ? -0.664 4.816 -19.644 1.00 97.06 95 ASN A C 1
ATOM 765 O O . ASN A 1 95 ? 0.021 5.785 -19.978 1.00 97.06 95 ASN A O 1
ATOM 769 N N . GLU A 1 96 ? -0.488 4.171 -18.492 1.00 97.38 96 GLU A N 1
ATOM 770 C CA . GLU A 1 96 ? 0.495 4.540 -17.479 1.00 97.38 96 GLU A CA 1
ATOM 771 C C . GLU A 1 96 ? 1.197 3.296 -16.939 1.00 97.38 96 GLU A C 1
ATOM 773 O O . GLU A 1 96 ? 0.591 2.235 -16.797 1.00 97.38 96 GLU A O 1
ATOM 778 N N . PHE A 1 97 ? 2.468 3.432 -16.584 1.00 96.38 97 PHE A N 1
ATOM 779 C CA . PHE A 1 97 ? 3.216 2.396 -15.886 1.00 96.38 97 PHE A CA 1
ATOM 780 C C . PHE A 1 97 ? 3.944 2.976 -14.680 1.00 96.38 97 PHE A C 1
ATOM 782 O O . PHE A 1 97 ? 4.299 4.151 -14.646 1.00 96.38 97 PHE A O 1
ATOM 789 N N . VAL A 1 98 ? 4.188 2.132 -13.690 1.00 95.38 98 VAL A N 1
ATOM 790 C CA . VAL A 1 98 ? 5.097 2.400 -12.582 1.00 95.38 98 VAL A CA 1
ATOM 791 C C . VAL A 1 98 ? 6.346 1.561 -12.792 1.00 95.38 98 VAL A C 1
ATOM 793 O O . VAL A 1 98 ? 6.273 0.411 -13.233 1.00 95.38 98 VAL A O 1
ATOM 796 N N . MET A 1 99 ? 7.494 2.136 -12.448 1.00 91.75 99 MET A N 1
ATOM 797 C CA . MET A 1 99 ? 8.767 1.438 -12.474 1.00 91.75 99 MET A CA 1
ATOM 798 C C . MET A 1 99 ? 9.486 1.558 -11.133 1.00 91.75 99 MET A C 1
ATOM 800 O O . MET A 1 99 ? 9.649 2.651 -10.597 1.00 91.75 99 MET A O 1
ATOM 804 N N . PHE A 1 100 ? 9.974 0.430 -10.629 1.00 88.06 100 PHE A N 1
ATOM 805 C CA . PHE A 1 100 ? 10.887 0.357 -9.489 1.00 88.06 100 PHE A CA 1
ATOM 806 C C . PHE A 1 100 ? 11.830 -0.835 -9.667 1.00 88.06 100 PHE A C 1
ATOM 808 O O . PHE A 1 100 ? 11.579 -1.722 -10.480 1.00 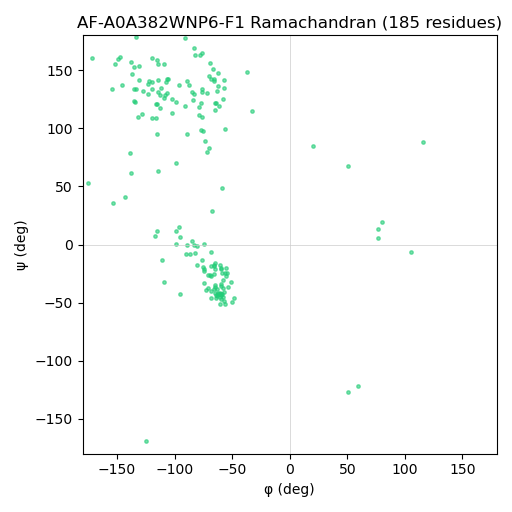88.06 100 PHE A O 1
ATOM 815 N N . GLY A 1 101 ? 12.950 -0.852 -8.948 1.00 75.88 101 GLY A N 1
ATOM 816 C CA . GLY A 1 101 ? 13.946 -1.908 -9.098 1.00 75.88 101 GLY A CA 1
ATOM 817 C C . GLY A 1 101 ? 14.745 -2.155 -7.830 1.00 75.88 101 GLY A C 1
ATOM 818 O O . GLY A 1 101 ? 14.896 -1.271 -6.989 1.00 75.88 101 GLY A O 1
ATOM 819 N N . THR A 1 102 ? 15.267 -3.371 -7.714 1.00 69.69 102 THR A N 1
ATOM 820 C CA . THR A 1 102 ? 16.183 -3.783 -6.645 1.00 69.69 102 THR A CA 1
ATOM 821 C C . THR A 1 102 ? 17.330 -4.577 -7.264 1.00 69.69 102 THR A C 1
ATOM 823 O O . THR A 1 102 ? 17.101 -5.582 -7.947 1.00 69.69 102 THR A O 1
ATOM 826 N N . GLY A 1 103 ? 18.570 -4.144 -7.038 1.00 74.50 103 GLY A N 1
ATOM 827 C CA . GLY A 1 103 ? 19.746 -4.792 -7.622 1.00 74.50 103 GLY A CA 1
ATOM 828 C C . GLY A 1 103 ? 19.699 -4.796 -9.155 1.00 74.50 103 GLY A C 1
ATOM 829 O O . GLY A 1 103 ? 19.618 -3.743 -9.781 1.00 74.50 103 GLY A O 1
ATOM 830 N N . SER A 1 104 ? 19.744 -5.985 -9.760 1.00 81.75 104 SER A N 1
ATOM 831 C CA . SER A 1 104 ? 19.712 -6.180 -11.217 1.00 81.75 104 SER A CA 1
ATOM 832 C C . SER A 1 104 ? 18.316 -6.456 -11.789 1.00 81.75 104 SER A C 1
ATOM 834 O O . SER A 1 104 ? 18.208 -6.775 -12.974 1.00 81.75 104 SER A O 1
ATOM 836 N N . THR A 1 105 ? 17.254 -6.363 -10.979 1.00 85.00 105 THR A N 1
ATOM 837 C CA . THR A 1 105 ? 15.870 -6.580 -11.430 1.00 85.00 105 THR A CA 1
ATOM 838 C C . THR A 1 105 ? 15.096 -5.268 -11.475 1.00 85.00 105 THR A C 1
ATOM 840 O O . THR A 1 105 ? 15.051 -4.529 -10.492 1.00 85.00 105 THR A O 1
ATOM 843 N N . MET A 1 106 ? 14.460 -5.007 -12.613 1.00 87.94 106 MET A N 1
ATOM 844 C CA . MET A 1 106 ? 13.513 -3.921 -12.833 1.00 87.94 106 MET A CA 1
ATOM 845 C C . MET A 1 106 ? 12.101 -4.481 -12.929 1.00 87.94 106 MET A C 1
ATOM 847 O O . MET A 1 106 ? 11.874 -5.519 -13.547 1.00 87.94 106 MET A O 1
ATOM 851 N N . ILE A 1 107 ? 11.152 -3.773 -12.338 1.00 90.75 107 ILE A N 1
ATOM 852 C CA . ILE A 1 107 ? 9.733 -4.087 -12.380 1.00 90.75 107 ILE A CA 1
ATOM 853 C C . ILE A 1 107 ? 9.028 -2.987 -13.147 1.00 90.75 107 ILE A C 1
ATOM 855 O O . ILE A 1 107 ? 9.234 -1.807 -12.872 1.00 90.75 107 ILE A O 1
ATOM 859 N N . ILE A 1 108 ? 8.190 -3.398 -14.091 1.00 93.50 108 ILE A N 1
ATOM 860 C CA . ILE A 1 108 ? 7.285 -2.539 -14.838 1.00 93.50 108 ILE A CA 1
ATOM 861 C C . ILE A 1 108 ? 5.864 -3.022 -14.563 1.00 93.50 108 ILE A C 1
ATOM 863 O O . ILE A 1 108 ? 5.426 -4.092 -15.003 1.00 93.50 108 ILE A O 1
ATOM 867 N N . TYR A 1 109 ? 5.137 -2.217 -13.803 1.00 95.31 109 TYR A N 1
ATOM 868 C CA . TYR A 1 109 ? 3.736 -2.451 -13.510 1.00 95.31 109 TYR A CA 1
ATOM 869 C C . TYR A 1 109 ? 2.875 -1.530 -14.374 1.00 95.31 109 TYR A C 1
ATOM 871 O O . TYR A 1 109 ? 2.926 -0.314 -14.209 1.00 95.31 109 TYR A O 1
ATOM 879 N N . TRP A 1 110 ? 2.105 -2.095 -15.302 1.00 96.62 110 TRP A N 1
ATOM 880 C CA . TRP A 1 110 ? 1.141 -1.348 -16.102 1.00 96.62 110 TRP A CA 1
ATOM 881 C C . TRP A 1 110 ? -0.111 -1.110 -15.275 1.00 96.62 110 TRP A C 1
ATOM 883 O O . TRP A 1 110 ? -0.760 -2.050 -14.818 1.00 96.62 110 TRP A O 1
ATOM 893 N N . VAL A 1 111 ? -0.417 0.162 -15.050 1.00 96.06 111 VAL A N 1
ATOM 894 C CA . VAL A 1 111 ? -1.399 0.563 -14.052 1.00 96.06 111 VAL A CA 1
ATOM 895 C C . VAL A 1 111 ? -2.797 0.504 -14.647 1.00 96.06 111 VAL A C 1
ATOM 897 O O . VAL A 1 111 ? -3.034 1.036 -15.736 1.00 96.06 111 VAL A O 1
ATOM 900 N N . ASP A 1 112 ? -3.738 -0.124 -13.941 1.00 94.12 112 ASP A N 1
ATOM 901 C CA . ASP A 1 112 ? -5.136 -0.115 -14.370 1.00 94.12 112 ASP A CA 1
ATOM 902 C C . ASP A 1 112 ? -5.670 1.334 -14.376 1.00 94.12 112 ASP A C 1
ATOM 904 O O . ASP A 1 112 ? -5.417 2.078 -13.423 1.00 94.12 112 ASP A O 1
ATOM 908 N N . PRO A 1 113 ? -6.416 1.773 -15.409 1.00 91.31 113 PRO A N 1
ATOM 909 C CA . PRO A 1 113 ? -6.951 3.134 -15.470 1.00 91.31 113 PRO A CA 1
ATOM 910 C C . PRO A 1 113 ? -7.793 3.543 -14.255 1.00 91.31 113 PRO A C 1
ATOM 912 O O . PRO A 1 113 ? -7.878 4.732 -13.951 1.00 91.31 113 PRO A O 1
ATOM 915 N N . ASN A 1 114 ? -8.414 2.578 -13.571 1.00 92.00 114 ASN A N 1
ATOM 916 C CA . ASN A 1 114 ? -9.247 2.824 -12.396 1.00 92.00 114 ASN A CA 1
ATOM 917 C C . ASN A 1 114 ? -8.513 2.587 -11.072 1.00 92.00 114 ASN A C 1
ATOM 919 O O . ASN A 1 114 ? -9.118 2.766 -10.018 1.00 92.00 114 ASN A O 1
ATOM 923 N N . GLU A 1 115 ? -7.237 2.196 -11.103 1.00 94.62 115 GLU A N 1
ATOM 924 C CA . GLU A 1 115 ? -6.478 1.888 -9.897 1.00 94.62 115 GLU A CA 1
ATOM 925 C C . GLU A 1 115 ? -6.368 3.121 -8.978 1.00 94.62 115 GLU A C 1
ATOM 927 O O . GLU A 1 115 ? -5.760 4.124 -9.373 1.00 94.62 115 GLU A O 1
ATOM 932 N N . PRO A 1 116 ? -6.894 3.058 -7.737 1.00 96.19 116 PRO A N 1
ATOM 933 C CA . PRO A 1 116 ? -6.876 4.171 -6.787 1.00 96.19 116 PRO A CA 1
ATOM 934 C C . PRO A 1 116 ? -5.541 4.340 -6.041 1.00 96.19 116 PRO A C 1
ATOM 936 O O . PRO A 1 116 ? -5.432 5.228 -5.188 1.00 96.19 116 PRO A O 1
ATOM 939 N N . SER A 1 117 ? -4.553 3.477 -6.291 1.00 96.44 117 SER A N 1
ATOM 940 C CA . SER A 1 117 ? -3.255 3.504 -5.610 1.00 96.44 117 SER A CA 1
ATOM 941 C C . SER A 1 117 ? -2.432 4.730 -5.982 1.00 96.44 117 SER A C 1
ATOM 943 O O . SER A 1 117 ? -2.404 5.161 -7.137 1.00 96.44 117 SER A O 1
ATOM 945 N N . GLN A 1 118 ? -1.714 5.265 -4.997 1.00 95.50 118 GLN A N 1
ATOM 946 C CA . GLN A 1 118 ? -0.914 6.475 -5.151 1.00 95.50 118 GLN A CA 1
ATOM 947 C C . GLN A 1 118 ? 0.449 6.363 -4.477 1.00 95.50 118 GLN A C 1
ATOM 949 O O . GLN A 1 118 ? 0.643 5.610 -3.516 1.00 95.50 118 GLN A O 1
ATOM 954 N N . LYS A 1 119 ? 1.385 7.180 -4.960 1.00 96.38 119 LYS A N 1
ATOM 955 C CA . LYS A 1 119 ? 2.659 7.393 -4.287 1.00 96.38 119 LYS A CA 1
ATOM 956 C C . LYS A 1 119 ? 2.445 8.098 -2.949 1.00 96.38 119 LYS A C 1
ATOM 958 O O . LYS A 1 119 ? 1.623 9.008 -2.834 1.00 96.38 119 LYS A O 1
ATOM 963 N N . LEU A 1 120 ? 3.212 7.684 -1.950 1.00 95.50 120 LEU A N 1
ATOM 964 C CA . LEU A 1 120 ? 3.337 8.351 -0.667 1.00 95.50 120 LEU A CA 1
ATOM 965 C C . LEU A 1 120 ? 4.764 8.870 -0.503 1.00 95.50 120 LEU A C 1
ATOM 967 O O . LEU A 1 120 ? 5.710 8.084 -0.498 1.00 95.50 120 LEU A O 1
ATOM 971 N N . GLU A 1 121 ? 4.899 10.183 -0.319 1.00 92.31 121 GLU A N 1
ATOM 972 C CA . GLU A 1 121 ? 6.179 10.790 0.048 1.00 92.31 121 GLU A CA 1
ATOM 973 C C . GLU A 1 121 ? 6.610 10.286 1.426 1.00 92.31 121 GLU A C 1
ATOM 975 O O . GLU A 1 121 ? 5.872 10.391 2.412 1.00 92.31 121 GLU A O 1
ATOM 980 N N . TRP A 1 122 ? 7.790 9.672 1.476 1.00 91.00 122 TRP A N 1
ATOM 981 C CA . TRP A 1 122 ? 8.194 8.880 2.627 1.00 91.00 122 TRP A CA 1
ATOM 982 C C . TRP A 1 122 ? 8.877 9.728 3.693 1.00 91.00 122 TRP A C 1
ATOM 984 O O . TRP A 1 122 ? 9.718 10.578 3.408 1.00 91.00 122 TRP A O 1
ATOM 994 N N . TRP A 1 123 ? 8.532 9.484 4.954 1.00 87.75 123 TRP A N 1
ATOM 995 C CA . TRP A 1 123 ? 9.065 10.269 6.062 1.00 87.75 123 TRP A CA 1
ATOM 996 C C . TRP A 1 123 ? 10.363 9.687 6.615 1.00 87.75 123 TRP A C 1
ATOM 998 O O . TRP A 1 123 ? 10.492 8.473 6.785 1.00 87.75 123 TRP A O 1
ATOM 1008 N N . GLY A 1 124 ? 11.294 10.582 6.950 1.00 81.56 124 GLY A N 1
ATOM 1009 C CA . GLY A 1 124 ? 12.567 10.239 7.584 1.00 81.56 124 GLY A CA 1
ATOM 1010 C C . GLY A 1 124 ? 13.606 9.637 6.638 1.00 81.56 124 GLY A C 1
ATOM 1011 O O . GLY A 1 124 ? 14.580 9.082 7.121 1.00 81.56 124 GLY A O 1
ATOM 1012 N N . ASP A 1 125 ? 13.421 9.708 5.316 1.00 76.56 125 ASP A N 1
ATOM 1013 C CA . ASP A 1 125 ? 14.395 9.173 4.347 1.00 76.56 125 ASP A CA 1
ATOM 1014 C C . ASP A 1 125 ? 15.739 9.921 4.346 1.00 76.56 125 ASP A C 1
ATOM 1016 O O . ASP A 1 125 ? 16.759 9.337 3.992 1.00 76.56 125 ASP A O 1
ATOM 1020 N N . GLU A 1 126 ? 15.750 11.190 4.759 1.00 69.88 126 GLU A N 1
ATOM 1021 C CA . GLU A 1 126 ? 16.963 12.018 4.857 1.00 69.88 126 GLU A CA 1
ATOM 1022 C C . GLU A 1 126 ? 17.697 11.858 6.199 1.00 69.88 126 GLU A C 1
ATOM 1024 O O . GLU A 1 126 ? 18.807 12.356 6.380 1.00 69.88 126 GLU A O 1
ATOM 1029 N N . GLU A 1 127 ? 17.087 11.153 7.148 1.00 60.12 127 GLU A N 1
ATOM 1030 C CA . GLU A 1 127 ? 17.610 10.938 8.491 1.00 60.12 127 GLU A CA 1
ATOM 1031 C C . GLU A 1 127 ? 17.905 9.439 8.668 1.00 60.12 127 GLU A C 1
ATOM 1033 O O . GLU A 1 127 ? 17.312 8.594 7.998 1.00 60.12 127 GLU A O 1
ATOM 1038 N N . ASN A 1 128 ? 18.767 9.048 9.614 1.00 62.66 128 ASN A N 1
ATOM 1039 C CA . ASN A 1 128 ? 18.961 7.629 9.984 1.00 62.66 128 ASN A CA 1
ATOM 1040 C C . ASN A 1 128 ? 17.715 7.019 10.684 1.00 62.66 128 ASN A C 1
ATOM 1042 O O . ASN A 1 128 ? 17.835 6.138 11.530 1.00 62.66 128 ASN A O 1
ATOM 1046 N N . ASN A 1 129 ? 16.518 7.519 10.369 1.00 67.50 129 ASN A N 1
ATOM 1047 C CA . ASN A 1 129 ? 15.255 7.301 11.060 1.00 67.50 129 ASN A CA 1
ATOM 1048 C C . ASN A 1 129 ? 14.078 7.204 10.066 1.00 67.50 129 ASN A C 1
ATOM 1050 O O . ASN A 1 129 ? 13.002 7.776 10.264 1.00 67.50 129 ASN A O 1
ATOM 1054 N N . SER A 1 130 ? 14.302 6.513 8.947 1.00 79.06 130 SER A N 1
ATOM 1055 C CA . SER A 1 130 ? 13.275 6.303 7.925 1.00 79.06 130 SER A CA 1
ATOM 1056 C C . SER A 1 130 ? 12.119 5.485 8.489 1.00 79.06 130 SER A C 1
ATOM 1058 O O . SER A 1 130 ? 12.311 4.437 9.106 1.00 79.06 130 SER A O 1
ATOM 1060 N N . TYR A 1 131 ? 10.896 5.953 8.246 1.00 85.88 131 TYR A N 1
ATOM 1061 C CA . TYR A 1 131 ? 9.693 5.308 8.756 1.00 85.88 131 TYR A CA 1
ATOM 1062 C C . TYR A 1 131 ? 9.560 3.885 8.182 1.00 85.88 131 TYR A C 1
ATOM 1064 O O . TYR A 1 131 ? 9.953 3.608 7.039 1.00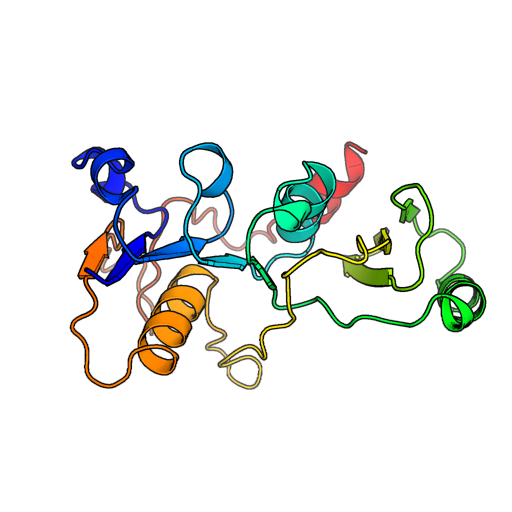 85.88 131 TYR A O 1
ATOM 1072 N N . THR A 1 132 ? 8.991 2.976 8.972 1.00 88.31 132 THR A N 1
ATOM 1073 C CA . THR A 1 132 ? 8.519 1.673 8.491 1.00 88.31 132 THR A CA 1
ATOM 1074 C C . THR A 1 132 ? 7.121 1.833 7.891 1.00 88.31 132 THR A C 1
ATOM 1076 O O . THR A 1 132 ? 6.482 2.878 8.049 1.00 88.31 132 THR A O 1
ATOM 1079 N N . SER A 1 133 ? 6.606 0.815 7.196 1.00 91.94 133 SER A N 1
ATOM 1080 C CA . SER A 1 133 ? 5.229 0.864 6.685 1.00 91.94 133 SER A CA 1
ATOM 1081 C C . SER A 1 133 ? 4.202 1.025 7.816 1.00 91.94 133 SER A C 1
ATOM 1083 O O . SER A 1 133 ? 3.202 1.717 7.640 1.00 91.94 133 SER A O 1
ATOM 1085 N N . GLU A 1 134 ? 4.458 0.442 8.992 1.00 90.56 134 GLU A N 1
ATOM 1086 C CA . GLU A 1 134 ? 3.616 0.552 10.188 1.00 90.56 134 GLU A CA 1
ATOM 1087 C C . GLU A 1 134 ? 3.551 1.991 10.716 1.00 90.56 134 GLU A C 1
ATOM 1089 O O . GLU A 1 134 ? 2.469 2.492 11.039 1.00 90.56 134 GLU A O 1
ATOM 1094 N N . THR A 1 135 ? 4.696 2.675 10.819 1.00 88.94 135 THR A N 1
ATOM 1095 C CA . THR A 1 135 ? 4.729 4.063 11.300 1.00 88.94 135 THR A CA 1
ATOM 1096 C C . THR A 1 135 ? 4.214 5.033 10.239 1.00 88.94 135 THR A C 1
ATOM 1098 O O . THR A 1 135 ? 3.536 6.005 10.578 1.00 88.94 135 THR A O 1
ATOM 1101 N N . ALA A 1 136 ? 4.441 4.749 8.953 1.00 93.50 136 ALA A N 1
ATOM 1102 C CA . ALA A 1 136 ? 3.863 5.509 7.847 1.00 93.50 136 ALA A CA 1
ATOM 1103 C C . ALA A 1 136 ? 2.330 5.380 7.797 1.00 93.50 136 ALA A C 1
ATOM 1105 O O . ALA A 1 136 ? 1.648 6.390 7.629 1.00 93.50 136 ALA A O 1
ATOM 1106 N N . ALA A 1 137 ? 1.771 4.183 8.018 1.00 95.94 137 ALA A N 1
ATOM 1107 C CA . ALA A 1 137 ? 0.324 3.968 8.114 1.00 95.94 137 ALA A CA 1
ATOM 1108 C C . ALA A 1 137 ? -0.303 4.760 9.268 1.00 95.94 137 ALA A C 1
ATOM 1110 O O . ALA A 1 137 ? -1.336 5.405 9.082 1.00 95.94 137 ALA A O 1
ATOM 1111 N N . MET A 1 138 ? 0.356 4.773 10.431 1.00 95.25 138 MET A N 1
ATOM 1112 C CA . MET A 1 138 ? -0.066 5.584 11.575 1.00 95.25 138 MET A CA 1
ATOM 1113 C C . MET A 1 138 ? -0.077 7.073 11.232 1.00 95.25 138 MET A C 1
ATOM 1115 O O . MET A 1 138 ? -1.080 7.757 11.426 1.00 95.25 138 MET A O 1
ATOM 1119 N N . LYS A 1 139 ? 1.031 7.579 10.682 1.00 95.12 139 LYS A N 1
ATOM 1120 C CA . LYS A 1 139 ? 1.161 8.993 10.326 1.00 95.12 139 LYS A CA 1
ATOM 1121 C C . LYS A 1 139 ? 0.142 9.408 9.269 1.00 95.12 139 LYS A C 1
ATOM 1123 O O . LYS A 1 139 ? -0.469 10.465 9.402 1.00 95.12 139 LYS A O 1
ATOM 1128 N N . LEU A 1 140 ? -0.082 8.570 8.261 1.00 97.38 140 LEU A N 1
ATOM 1129 C CA . LEU A 1 140 ? -1.095 8.800 7.237 1.00 97.38 140 LEU A CA 1
ATOM 1130 C C . LEU A 1 140 ? -2.507 8.875 7.838 1.00 97.38 140 LEU A C 1
ATOM 1132 O O . LEU A 1 140 ? -3.273 9.763 7.467 1.00 97.38 140 LEU A O 1
ATOM 1136 N N . ALA A 1 141 ? -2.839 8.004 8.796 1.00 98.00 141 ALA A N 1
ATOM 1137 C CA . ALA A 1 141 ? -4.111 8.069 9.512 1.00 98.00 141 ALA A CA 1
ATOM 1138 C C . ALA A 1 141 ? -4.272 9.398 10.268 1.00 98.00 141 ALA A C 1
ATOM 1140 O O . ALA A 1 141 ? -5.317 10.036 10.149 1.00 98.00 141 ALA A O 1
ATOM 1141 N N . CYS A 1 142 ? -3.228 9.854 10.973 1.00 96.94 142 CYS A N 1
ATOM 1142 C CA . CYS A 1 142 ? -3.221 11.151 11.662 1.00 96.94 142 CYS A CA 1
ATOM 1143 C C . CYS A 1 142 ? -3.440 12.322 10.698 1.00 96.94 142 CYS A C 1
ATOM 1145 O O . CYS A 1 142 ? -4.207 13.232 10.999 1.00 96.94 142 CYS A O 1
ATOM 1147 N N . LEU A 1 143 ? -2.790 12.298 9.533 1.00 97.06 143 LEU A N 1
ATOM 1148 C CA . LEU A 1 143 ? -2.908 13.364 8.535 1.00 97.06 143 LEU A CA 1
ATOM 1149 C C . LEU A 1 143 ? -4.300 13.417 7.898 1.00 97.06 143 LEU A C 1
ATOM 1151 O O . LEU A 1 143 ? -4.838 14.502 7.695 1.00 97.06 143 LEU A O 1
ATOM 1155 N N . ASN A 1 144 ? -4.897 12.260 7.615 1.00 97.69 144 ASN A N 1
ATOM 1156 C CA . ASN A 1 144 ? -6.237 12.189 7.033 1.00 97.69 144 ASN A CA 1
ATOM 1157 C C . ASN A 1 144 ? -7.344 12.509 8.052 1.00 97.69 144 ASN A C 1
ATOM 1159 O O . ASN A 1 144 ? -8.459 12.854 7.657 1.00 97.69 144 ASN A O 1
ATOM 1163 N N . HIS A 1 145 ? -7.055 12.385 9.352 1.00 97.56 145 HIS A N 1
ATOM 1164 C CA . HIS A 1 145 ? -8.034 12.522 10.429 1.00 97.56 145 HIS A CA 1
ATOM 1165 C C . HIS A 1 145 ? -7.487 13.329 11.627 1.00 97.56 145 HIS A C 1
ATOM 1167 O O . HIS A 1 145 ? -7.422 12.813 12.743 1.00 97.56 145 HIS A O 1
ATOM 1173 N N . PRO A 1 146 ? -7.122 14.611 11.437 1.00 96.62 146 PRO A N 1
ATOM 1174 C CA . PRO A 1 146 ? -6.361 15.389 12.424 1.00 96.62 146 PRO A CA 1
ATOM 1175 C C . PRO A 1 146 ? -7.092 15.668 13.747 1.00 96.62 146 PRO A C 1
ATOM 1177 O O . PRO A 1 146 ? -6.449 16.022 14.730 1.00 96.62 146 PRO A O 1
ATOM 1180 N N . ASN A 1 147 ? -8.420 15.524 13.780 1.00 96.94 147 ASN A N 1
ATOM 1181 C CA . ASN A 1 147 ? -9.259 15.835 14.943 1.00 96.94 147 ASN A CA 1
ATOM 1182 C C . ASN A 1 147 ? -9.948 14.598 15.538 1.00 96.94 147 ASN A C 1
ATOM 1184 O O . ASN A 1 147 ? -10.876 14.737 16.332 1.00 96.94 147 ASN A O 1
ATOM 1188 N N . GLU A 1 148 ? -9.542 13.399 15.124 1.00 97.62 148 GLU A N 1
ATOM 1189 C CA . GLU A 1 148 ? -10.187 12.152 15.525 1.00 97.62 148 GLU A CA 1
ATOM 1190 C C . GLU A 1 148 ? -9.259 11.292 16.378 1.00 97.62 148 GLU A C 1
ATOM 1192 O O . GLU A 1 148 ? -8.034 11.353 16.277 1.00 97.62 148 GLU A O 1
ATOM 1197 N N . ASN A 1 149 ? -9.858 10.426 17.192 1.00 97.56 149 ASN A N 1
ATOM 1198 C CA . ASN A 1 149 ? -9.100 9.422 17.927 1.00 97.56 149 ASN A CA 1
ATOM 1199 C C . ASN A 1 149 ? -8.680 8.278 16.999 1.00 97.56 149 ASN A C 1
ATOM 1201 O O . ASN A 1 149 ? -9.509 7.690 16.293 1.00 97.56 149 ASN A O 1
ATOM 1205 N N . ILE A 1 150 ? -7.399 7.924 17.070 1.00 96.50 150 ILE A N 1
ATOM 1206 C CA . ILE A 1 150 ? -6.802 6.820 16.322 1.00 96.50 150 ILE A CA 1
ATOM 1207 C C . ILE A 1 150 ? -6.476 5.692 17.294 1.00 96.50 150 ILE A C 1
ATOM 1209 O O . ILE A 1 150 ? -5.809 5.895 18.306 1.00 96.50 150 ILE A O 1
ATOM 1213 N N . TYR A 1 151 ? -6.973 4.498 16.982 1.00 96.00 151 TYR A N 1
ATOM 1214 C CA . TYR A 1 151 ? -6.783 3.297 17.789 1.00 96.00 151 TYR A CA 1
ATOM 1215 C C . TYR A 1 151 ? -5.772 2.376 17.116 1.00 96.00 151 TYR A C 1
ATOM 1217 O O . TYR A 1 151 ? -5.779 2.236 15.897 1.00 96.00 151 TYR A O 1
ATOM 1225 N N . CYS A 1 152 ? -4.925 1.717 17.898 1.00 93.44 152 CYS A N 1
ATOM 1226 C CA . CYS A 1 152 ? -3.800 0.942 17.378 1.00 93.44 152 CYS A CA 1
ATOM 1227 C C . CYS A 1 152 ? -3.931 -0.524 17.793 1.00 93.44 152 CYS A C 1
ATOM 1229 O O . CYS A 1 152 ? -4.191 -0.813 18.960 1.00 93.44 152 CYS A O 1
ATOM 1231 N N . ILE A 1 153 ? -3.724 -1.448 16.856 1.00 92.81 153 ILE A N 1
ATOM 1232 C CA . ILE A 1 153 ? -3.715 -2.900 17.096 1.00 92.81 153 ILE A CA 1
ATOM 1233 C C . ILE A 1 153 ? -2.461 -3.496 16.455 1.00 92.81 153 ILE A C 1
ATOM 1235 O O . ILE A 1 153 ? -2.074 -3.082 15.365 1.00 92.81 153 ILE A O 1
ATOM 1239 N N . GLY A 1 154 ? -1.824 -4.471 17.110 1.00 89.00 154 GLY A N 1
ATOM 1240 C CA . GLY A 1 154 ? -0.617 -5.114 16.576 1.00 89.00 154 GLY A C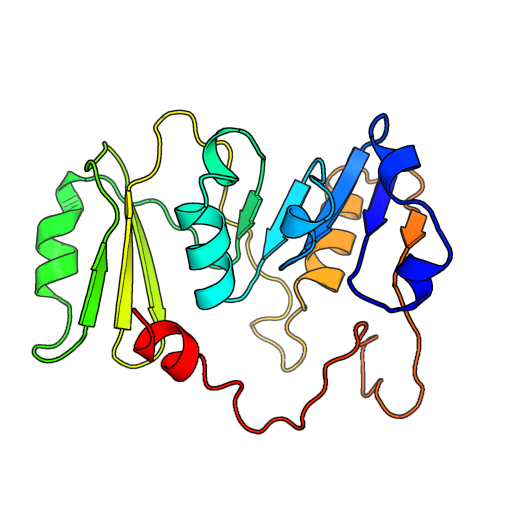A 1
ATOM 1241 C C . GLY A 1 154 ? 0.664 -4.302 16.790 1.00 89.00 154 GLY A C 1
ATOM 1242 O O . GLY A 1 154 ? 1.640 -4.517 16.079 1.00 89.00 154 GLY A O 1
ATOM 1243 N N . TYR A 1 155 ? 0.658 -3.357 17.736 1.00 86.31 155 TYR A N 1
ATOM 1244 C CA . TYR A 1 155 ? 1.788 -2.484 18.058 1.00 86.31 155 TYR A CA 1
ATOM 1245 C C . TYR A 1 155 ? 2.568 -3.013 19.297 1.00 86.31 155 TYR A C 1
ATOM 1247 O O . TYR A 1 155 ? 2.500 -2.440 20.381 1.00 86.31 155 TYR A O 1
ATOM 1255 N N . ASP A 1 156 ? 3.275 -4.141 19.146 1.00 81.31 156 ASP A N 1
ATOM 1256 C CA . ASP A 1 156 ? 3.929 -4.943 20.216 1.00 81.31 156 ASP A CA 1
ATOM 1257 C C . ASP A 1 156 ? 5.267 -4.413 20.793 1.00 81.31 156 ASP A C 1
ATOM 1259 O O . ASP A 1 156 ? 6.336 -4.677 20.244 1.00 81.31 156 ASP A O 1
ATOM 1263 N N . TYR A 1 157 ? 5.285 -3.730 21.933 1.00 75.94 157 TYR A N 1
ATOM 1264 C CA . TYR A 1 157 ? 6.530 -3.136 22.449 1.00 75.94 157 TYR A CA 1
ATOM 1265 C C . TYR A 1 157 ? 7.563 -4.153 22.994 1.00 75.94 157 TYR A C 1
ATOM 1267 O O . TYR A 1 157 ? 7.257 -4.951 23.881 1.00 75.94 157 TYR A O 1
ATOM 1275 N N . TYR A 1 158 ? 8.829 -4.045 22.555 1.00 70.88 158 TYR A N 1
ATOM 1276 C CA . TYR A 1 158 ? 9.962 -4.826 23.078 1.00 70.88 158 TYR A CA 1
ATOM 1277 C C . TYR A 1 158 ? 11.165 -3.927 23.401 1.00 70.88 158 TYR A C 1
ATOM 1279 O O . TYR A 1 158 ? 11.859 -3.469 22.493 1.00 70.88 158 TYR A O 1
ATOM 1287 N N . LEU A 1 159 ? 11.484 -3.745 24.687 1.00 66.12 159 LEU A N 1
ATOM 1288 C CA . LEU A 1 159 ? 12.566 -2.858 25.154 1.00 66.12 159 LEU A CA 1
ATOM 1289 C C . LEU A 1 159 ? 13.900 -3.067 24.406 1.00 66.12 159 LEU A C 1
ATOM 1291 O O . LEU A 1 159 ? 14.500 -2.115 23.924 1.00 66.12 159 LEU A O 1
ATOM 1295 N N . ASN A 1 160 ? 14.316 -4.321 24.217 1.00 62.91 160 ASN A N 1
ATOM 1296 C CA . ASN A 1 160 ? 15.617 -4.658 23.620 1.00 62.91 160 ASN A CA 1
ATOM 1297 C C . ASN A 1 160 ? 15.628 -4.653 22.079 1.00 62.91 160 ASN A C 1
ATOM 1299 O O . ASN A 1 160 ? 16.648 -4.967 21.472 1.00 62.91 160 ASN A O 1
ATOM 1303 N N . ARG A 1 161 ? 14.492 -4.363 21.434 1.00 58.00 161 ARG A N 1
ATOM 1304 C CA . ARG A 1 161 ? 14.362 -4.242 19.969 1.00 58.00 161 ARG A CA 1
ATOM 1305 C C . ARG A 1 161 ? 13.951 -2.835 19.545 1.00 58.00 161 ARG A C 1
ATOM 1307 O O . ARG A 1 161 ? 13.670 -2.614 18.377 1.00 58.00 161 ARG A O 1
ATOM 1314 N N . THR A 1 162 ? 13.912 -1.907 20.498 1.00 54.16 162 THR A N 1
ATOM 1315 C CA . THR A 1 162 ? 13.458 -0.531 20.309 1.00 54.16 162 THR A CA 1
ATOM 1316 C C . THR A 1 162 ? 14.638 0.412 20.520 1.00 54.16 162 THR A C 1
ATOM 1318 O O . THR A 1 162 ? 14.658 1.184 21.472 1.00 54.16 162 THR A O 1
ATOM 1321 N N . ALA A 1 163 ? 15.666 0.305 19.676 1.00 42.31 163 ALA A N 1
ATOM 1322 C CA . ALA A 1 163 ? 16.655 1.372 19.584 1.00 42.31 163 ALA A CA 1
ATOM 1323 C C . ALA A 1 163 ? 16.012 2.509 18.772 1.00 42.31 163 ALA A C 1
ATOM 1325 O O . ALA A 1 163 ? 15.711 2.328 17.598 1.00 42.31 163 ALA A O 1
ATOM 1326 N N . ASP A 1 164 ? 15.714 3.613 19.456 1.00 44.72 164 ASP A N 1
ATOM 1327 C CA . ASP A 1 164 ? 15.367 4.932 18.915 1.00 44.72 164 ASP A CA 1
ATOM 1328 C C . ASP A 1 164 ? 14.263 4.984 17.848 1.00 44.72 164 ASP A C 1
ATOM 1330 O O . ASP A 1 164 ? 14.503 5.405 16.724 1.00 44.72 164 ASP A O 1
ATOM 1334 N N . ASN A 1 165 ? 13.033 4.661 18.283 1.00 45.56 165 ASN A N 1
ATOM 1335 C CA . ASN A 1 165 ? 11.713 4.830 17.633 1.00 45.56 165 ASN A CA 1
ATOM 1336 C C . ASN A 1 165 ? 11.022 3.494 17.331 1.00 45.56 165 ASN A C 1
ATOM 1338 O O . ASN A 1 165 ? 11.162 2.921 16.261 1.00 45.56 165 ASN A O 1
ATOM 1342 N N . ILE A 1 166 ? 10.264 3.022 18.330 1.00 45.00 166 ILE A N 1
ATOM 1343 C CA . ILE A 1 166 ? 9.174 2.030 18.269 1.00 45.00 166 ILE A CA 1
ATOM 1344 C C . ILE A 1 166 ? 9.204 1.130 17.006 1.00 45.00 166 ILE A C 1
ATOM 1346 O O . ILE A 1 166 ? 8.514 1.390 16.022 1.00 45.00 166 ILE A O 1
ATOM 1350 N N . ILE A 1 167 ? 9.989 0.044 17.052 1.00 48.91 167 ILE A N 1
ATOM 1351 C CA . ILE A 1 167 ? 9.998 -1.011 16.021 1.00 48.91 167 ILE A CA 1
ATOM 1352 C C . ILE A 1 167 ? 8.982 -2.082 16.413 1.00 48.91 167 ILE A C 1
ATOM 1354 O O . ILE A 1 167 ? 9.117 -2.704 17.467 1.00 48.91 167 ILE A O 1
ATOM 1358 N N . LEU A 1 168 ? 7.974 -2.305 15.564 1.00 47.00 168 LEU A N 1
ATOM 1359 C CA . LEU A 1 168 ? 6.806 -3.127 15.884 1.00 47.00 168 LEU A CA 1
ATOM 1360 C C . LEU A 1 168 ? 6.356 -4.031 14.728 1.00 47.00 168 LEU A C 1
ATOM 1362 O O . LEU A 1 168 ? 5.358 -3.759 14.071 1.00 47.00 168 LEU A O 1
ATOM 1366 N N . SER A 1 169 ? 7.061 -5.147 14.531 1.00 42.19 169 SER A N 1
ATOM 1367 C CA . SER A 1 169 ? 6.465 -6.476 14.306 1.00 42.19 169 SER A CA 1
ATOM 1368 C C . SER A 1 169 ? 7.544 -7.570 14.329 1.00 42.19 169 SER A C 1
ATOM 1370 O O . SER A 1 169 ? 8.748 -7.322 14.231 1.00 42.19 169 SER A O 1
ATOM 1372 N N . THR A 1 170 ? 7.114 -8.811 14.546 1.00 41.19 170 THR A N 1
ATOM 1373 C CA . THR A 1 170 ? 7.950 -10.007 14.657 1.00 41.19 170 THR A CA 1
ATOM 1374 C C . THR A 1 170 ? 8.500 -10.444 13.302 1.00 41.19 170 THR A C 1
ATOM 1376 O O . THR A 1 170 ? 7.886 -11.273 12.640 1.00 41.19 170 THR A O 1
ATOM 1379 N N . ARG A 1 171 ? 9.669 -9.919 12.919 1.00 38.44 171 ARG A N 1
ATOM 1380 C CA . ARG A 1 171 ? 10.694 -10.578 12.077 1.00 38.44 171 ARG A CA 1
ATOM 1381 C C . ARG A 1 171 ? 11.941 -9.687 11.967 1.00 38.44 171 ARG A C 1
ATOM 1383 O O . ARG A 1 171 ? 12.459 -9.452 10.887 1.00 38.44 171 ARG A O 1
ATOM 1390 N N . ASN A 1 172 ? 12.488 -9.257 13.106 1.00 38.91 172 ASN A N 1
ATOM 1391 C CA . ASN A 1 172 ? 13.922 -8.966 13.146 1.00 38.91 172 ASN A CA 1
ATOM 1392 C C . ASN A 1 172 ? 14.651 -10.316 13.102 1.00 38.91 172 ASN A C 1
ATOM 1394 O O . ASN A 1 172 ? 15.093 -10.830 14.131 1.00 38.91 172 ASN A O 1
ATOM 1398 N N . MET A 1 173 ? 14.762 -10.898 11.903 1.00 33.09 173 MET A N 1
ATOM 1399 C CA . MET A 1 173 ? 16.081 -11.412 11.562 1.00 33.09 173 MET A CA 1
ATOM 1400 C C . MET A 1 173 ? 17.021 -10.214 11.678 1.00 33.09 173 MET A C 1
ATOM 1402 O O . MET A 1 173 ? 16.623 -9.077 11.410 1.00 33.09 173 MET A O 1
ATOM 1406 N N . SER A 1 174 ? 18.222 -10.454 12.188 1.00 33.22 174 SER A N 1
ATOM 1407 C CA . SER A 1 174 ? 19.322 -9.508 12.065 1.00 33.22 174 SER A CA 1
ATOM 1408 C C . SER A 1 174 ? 19.278 -8.831 10.700 1.00 33.22 174 SER A C 1
ATOM 1410 O O . SER A 1 174 ? 18.878 -9.449 9.719 1.00 33.22 174 SER A O 1
ATOM 1412 N N . THR A 1 175 ? 19.730 -7.588 10.644 1.00 36.91 175 THR A N 1
ATOM 1413 C CA . THR A 1 175 ? 20.152 -6.891 9.428 1.00 36.91 175 THR A CA 1
ATOM 1414 C C . THR A 1 175 ? 21.306 -7.628 8.717 1.00 36.91 175 THR A C 1
ATOM 1416 O O . THR A 1 175 ? 22.328 -7.033 8.400 1.00 36.91 175 THR A O 1
ATOM 1419 N N . GLU A 1 176 ? 21.198 -8.939 8.509 1.00 30.91 176 GLU A N 1
ATOM 1420 C CA . GLU A 1 176 ? 21.550 -9.497 7.219 1.00 30.91 176 GLU A CA 1
ATOM 1421 C C . GLU A 1 176 ? 20.519 -8.891 6.278 1.00 30.91 176 GLU A C 1
ATOM 1423 O O . GLU A 1 176 ? 19.320 -8.952 6.559 1.00 30.91 176 GLU A O 1
ATOM 1428 N N . GLU A 1 177 ? 20.994 -8.176 5.262 1.00 34.62 177 GLU A N 1
ATOM 1429 C CA . GLU A 1 177 ? 20.173 -7.653 4.178 1.00 34.62 177 GLU A CA 1
ATOM 1430 C C . GLU A 1 177 ? 19.035 -8.639 3.915 1.00 34.62 177 GLU A C 1
ATOM 1432 O O . GLU A 1 177 ? 19.291 -9.793 3.574 1.00 34.62 177 GLU A O 1
ATOM 1437 N N . TYR A 1 178 ? 17.782 -8.227 4.151 1.00 38.88 178 TYR A N 1
ATOM 1438 C CA . TYR A 1 178 ? 16.654 -8.957 3.596 1.00 38.88 178 TYR A CA 1
ATOM 1439 C C . TYR A 1 178 ? 16.933 -8.964 2.101 1.00 38.88 178 TYR A C 1
ATOM 1441 O O . TYR A 1 178 ? 16.801 -7.920 1.455 1.00 38.88 178 TYR A O 1
ATOM 1449 N N . ASP A 1 179 ? 17.469 -10.081 1.602 1.00 38.31 179 ASP A N 1
ATOM 1450 C CA . ASP A 1 179 ? 17.940 -10.194 0.236 1.00 38.31 179 ASP A CA 1
ATOM 1451 C C . ASP A 1 179 ? 16.695 -10.182 -0.643 1.00 38.31 179 ASP A C 1
ATOM 1453 O O . ASP A 1 179 ? 16.139 -11.207 -1.030 1.00 38.31 179 ASP A O 1
ATOM 1457 N N . SER A 1 180 ? 16.220 -8.971 -0.923 1.00 41.81 180 SER A N 1
ATOM 1458 C CA . SER A 1 180 ? 15.106 -8.699 -1.816 1.00 41.81 180 SER A CA 1
ATOM 1459 C C . SER A 1 180 ? 15.353 -9.316 -3.190 1.00 41.81 180 SER A C 1
ATOM 1461 O O . SER A 1 180 ? 14.392 -9.591 -3.907 1.00 41.81 180 SER A O 1
ATOM 1463 N N . THR A 1 181 ? 16.612 -9.622 -3.541 1.00 42.97 181 THR A N 1
ATOM 1464 C CA . THR A 1 181 ? 16.929 -10.335 -4.774 1.00 42.97 181 THR A CA 1
ATOM 1465 C C . THR A 1 181 ? 16.463 -11.790 -4.747 1.00 42.97 181 THR A C 1
ATOM 1467 O O . THR A 1 181 ? 16.139 -12.310 -5.810 1.00 42.97 181 THR A O 1
ATOM 1470 N N . GLU A 1 182 ? 16.328 -12.446 -3.589 1.00 43.84 182 GLU A N 1
ATOM 1471 C CA . GLU A 1 182 ? 15.885 -13.846 -3.505 1.00 43.84 182 GLU A CA 1
ATOM 1472 C C . GLU A 1 182 ? 14.394 -14.016 -3.853 1.00 43.84 182 GLU A C 1
ATOM 1474 O O . GLU A 1 182 ? 14.033 -14.937 -4.587 1.00 43.84 182 GLU A O 1
ATOM 1479 N N . LEU A 1 183 ? 13.538 -13.068 -3.452 1.00 49.34 183 LEU A N 1
ATOM 1480 C CA . LEU A 1 183 ? 12.124 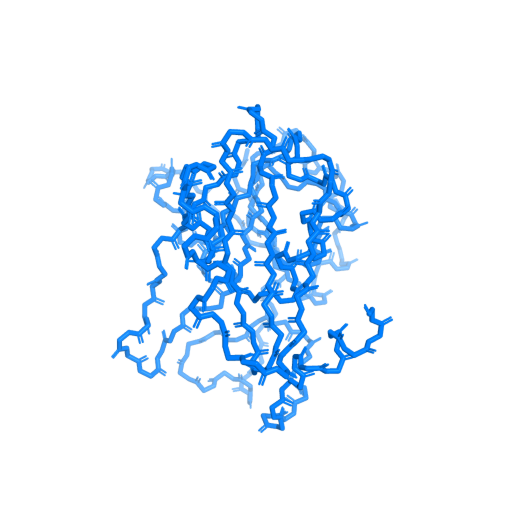-13.015 -3.866 1.00 49.34 183 LEU A CA 1
ATOM 1481 C C . LEU A 1 183 ? 11.963 -12.764 -5.369 1.00 49.34 183 LEU A C 1
ATOM 1483 O O . LEU A 1 183 ? 11.082 -13.337 -6.008 1.00 49.34 183 LEU A O 1
ATOM 1487 N N . PHE A 1 184 ? 12.855 -11.971 -5.965 1.00 47.41 184 PHE A N 1
ATOM 1488 C CA . PHE A 1 184 ? 12.869 -11.758 -7.413 1.00 47.41 184 PHE A CA 1
ATOM 1489 C C . PHE A 1 184 ? 13.550 -12.882 -8.206 1.00 47.41 184 PHE A C 1
ATOM 1491 O O . PHE A 1 184 ? 13.317 -12.984 -9.414 1.00 47.41 184 PHE A O 1
ATOM 1498 N N . ARG A 1 185 ? 14.360 -13.737 -7.561 1.00 46.66 185 ARG A N 1
ATOM 1499 C CA . ARG A 1 185 ? 14.986 -14.929 -8.169 1.00 46.66 185 ARG A CA 1
ATOM 1500 C C . ARG A 1 185 ? 14.005 -16.086 -8.385 1.00 46.66 185 ARG A C 1
ATOM 1502 O O . ARG A 1 185 ? 14.289 -16.932 -9.223 1.00 46.66 185 ARG A O 1
ATOM 1509 N N . GLN A 1 186 ? 12.886 -16.142 -7.655 1.00 44.62 186 GLN A N 1
ATOM 1510 C CA . GLN A 1 186 ? 11.877 -17.210 -7.798 1.00 44.62 186 GLN A CA 1
ATOM 1511 C C . GLN A 1 186 ? 10.881 -16.991 -8.949 1.00 44.62 186 GLN A C 1
ATOM 1513 O O . GLN A 1 186 ? 10.084 -17.879 -9.259 1.00 44.62 186 GLN A O 1
ATOM 1518 N N . HIS A 1 187 ? 10.930 -15.825 -9.586 1.00 41.91 187 HIS A N 1
ATOM 1519 C CA . HIS A 1 187 ? 10.158 -15.502 -10.787 1.00 41.91 187 HIS A CA 1
ATOM 1520 C C . HIS A 1 187 ? 11.095 -15.244 -11.956 1.00 41.91 187 HIS A C 1
ATOM 1522 O O . HIS A 1 187 ? 10.702 -14.546 -12.913 1.00 41.91 187 HIS A O 1
#

Radius of gyration: 17.45 Å; Cα contacts (8 Å, |Δi|>4): 318; chains: 1; bounding box: 40×33×50 Å

Organism: NCBI:txid408172